Protein AF-A0A6P5AIV0-F1 (afdb_monomer_lite)

Radius of gyration: 17.36 Å; chains: 1; bounding box: 39×45×48 Å

Structure (mmCIF, N/CA/C/O backbone):
data_AF-A0A6P5AIV0-F1
#
_entry.id   AF-A0A6P5AIV0-F1
#
loop_
_atom_site.group_PDB
_atom_site.id
_atom_site.type_symbol
_atom_site.label_atom_id
_atom_site.label_alt_id
_atom_site.label_comp_id
_atom_site.label_asym_id
_atom_site.label_entity_id
_atom_site.label_seq_id
_atom_site.pdbx_PDB_ins_code
_atom_site.Cartn_x
_atom_site.Cartn_y
_atom_site.Cartn_z
_atom_site.occupancy
_atom_site.B_iso_or_equiv
_atom_site.auth_seq_id
_atom_site.auth_comp_id
_atom_site.auth_asym_id
_atom_site.auth_atom_id
_atom_site.pdbx_PDB_model_num
ATOM 1 N N . MET A 1 1 ? 1.378 -27.925 -26.019 1.00 43.44 1 MET A N 1
ATOM 2 C CA . MET A 1 1 ? 1.766 -27.220 -24.780 1.00 43.44 1 MET A CA 1
ATOM 3 C C . MET A 1 1 ? 1.017 -27.887 -23.647 1.00 43.44 1 MET A C 1
ATOM 5 O O . MET A 1 1 ? -0.196 -28.001 -23.762 1.00 43.44 1 MET A O 1
ATOM 9 N N . GLY A 1 2 ? 1.718 -28.429 -22.649 1.00 57.16 2 GLY A N 1
ATOM 10 C CA . GLY A 1 2 ? 1.055 -28.944 -21.448 1.00 57.16 2 GLY A CA 1
ATOM 11 C C . GLY A 1 2 ? 0.428 -27.782 -20.681 1.00 57.16 2 GLY A C 1
ATOM 12 O O . GLY A 1 2 ? 1.007 -26.696 -20.661 1.00 57.16 2 GLY A O 1
ATOM 13 N N . ALA A 1 3 ? -0.762 -27.982 -20.117 1.00 66.44 3 ALA A N 1
ATOM 14 C CA . ALA A 1 3 ? -1.346 -27.005 -19.209 1.00 66.44 3 ALA A CA 1
ATOM 15 C C . ALA A 1 3 ? -0.439 -26.890 -17.977 1.00 66.44 3 ALA A C 1
ATOM 17 O O . ALA A 1 3 ? -0.094 -27.905 -17.373 1.00 66.44 3 ALA A O 1
ATOM 18 N N . VAL A 1 4 ? -0.023 -25.671 -17.637 1.00 71.50 4 VAL A N 1
ATOM 19 C CA . VAL A 1 4 ? 0.629 -25.402 -16.353 1.00 71.50 4 VAL A CA 1
ATOM 20 C C . VAL A 1 4 ? -0.478 -25.370 -15.309 1.00 71.50 4 VAL A C 1
ATOM 22 O O . VAL A 1 4 ? -1.390 -24.551 -15.406 1.00 71.50 4 VAL A O 1
ATOM 25 N N . THR A 1 5 ? -0.428 -26.291 -14.355 1.00 78.38 5 THR A N 1
ATOM 26 C CA . THR A 1 5 ? -1.364 -26.369 -13.231 1.00 78.38 5 THR A CA 1
ATOM 27 C C . THR A 1 5 ? -0.635 -25.967 -11.959 1.00 78.38 5 THR A C 1
ATOM 29 O O . THR A 1 5 ? 0.489 -26.415 -11.744 1.00 78.38 5 THR A O 1
ATOM 32 N N . VAL A 1 6 ? -1.270 -25.139 -11.133 1.00 75.69 6 VAL A N 1
ATOM 33 C CA . VAL A 1 6 ? -0.792 -24.811 -9.786 1.00 75.69 6 VAL A CA 1
ATOM 34 C C . VAL A 1 6 ? -1.558 -25.692 -8.812 1.00 75.69 6 VAL A C 1
ATOM 36 O O . VAL A 1 6 ? -2.790 -25.663 -8.811 1.00 75.69 6 VAL A O 1
ATOM 39 N N . ASP A 1 7 ? -0.845 -26.492 -8.025 1.00 79.94 7 ASP A N 1
ATOM 40 C CA . ASP A 1 7 ? -1.446 -27.182 -6.889 1.00 79.94 7 ASP A CA 1
ATOM 41 C C . ASP A 1 7 ? -1.612 -26.187 -5.733 1.00 79.94 7 ASP A C 1
ATOM 43 O O . ASP A 1 7 ? -0.631 -25.706 -5.169 1.00 79.94 7 ASP A O 1
ATOM 47 N N . VAL A 1 8 ? -2.862 -25.837 -5.422 1.00 76.94 8 VAL A N 1
ATOM 48 C CA . VAL A 1 8 ? -3.207 -24.842 -4.392 1.00 76.94 8 VAL A CA 1
ATOM 49 C C . VAL A 1 8 ? -3.051 -25.424 -2.980 1.00 76.94 8 VAL A C 1
ATOM 51 O O . VAL A 1 8 ? -2.928 -24.670 -2.018 1.00 76.94 8 VAL A O 1
ATOM 54 N N . GLU A 1 9 ? -3.014 -26.754 -2.837 1.00 80.62 9 GLU A N 1
ATOM 55 C CA . GLU A 1 9 ? -2.766 -27.415 -1.548 1.00 80.62 9 GLU A CA 1
ATOM 56 C C . GLU A 1 9 ? -1.267 -27.457 -1.205 1.00 80.62 9 GLU A C 1
ATOM 58 O O . GLU A 1 9 ? -0.889 -27.561 -0.033 1.00 80.62 9 GLU A O 1
ATOM 63 N N . ASP A 1 10 ? -0.397 -27.323 -2.210 1.00 83.94 10 ASP A N 1
ATOM 64 C CA . ASP A 1 10 ? 1.047 -27.227 -2.030 1.00 83.94 10 ASP A CA 1
ATOM 65 C C . ASP A 1 10 ? 1.472 -25.773 -1.772 1.00 83.94 10 ASP A C 1
ATOM 67 O O . ASP A 1 10 ? 1.629 -24.955 -2.683 1.00 83.94 10 ASP A O 1
ATOM 71 N N . VAL A 1 11 ? 1.742 -25.472 -0.499 1.00 84.19 11 VAL A N 1
ATOM 72 C CA . VAL A 1 11 ? 2.219 -24.161 -0.024 1.00 84.19 11 VAL A CA 1
ATOM 73 C C . VAL A 1 11 ? 3.441 -23.661 -0.806 1.00 84.19 11 VAL A C 1
ATOM 75 O O . VAL A 1 11 ? 3.575 -22.461 -1.040 1.00 84.19 11 VAL A O 1
ATOM 78 N N . SER A 1 12 ? 4.331 -24.559 -1.240 1.00 85.75 12 SER A N 1
ATOM 79 C CA . SER A 1 12 ? 5.536 -24.171 -1.982 1.00 85.75 12 SER A CA 1
ATOM 80 C C . SER A 1 12 ? 5.194 -23.722 -3.401 1.00 85.75 12 SER A C 1
ATOM 82 O O . SER A 1 12 ? 5.755 -22.741 -3.892 1.00 85.75 12 SER A O 1
ATOM 84 N N . GLN A 1 13 ? 4.264 -24.416 -4.064 1.00 85.69 13 GLN A N 1
ATOM 85 C CA . GLN A 1 13 ? 3.796 -24.033 -5.397 1.00 85.69 13 GLN A CA 1
ATOM 86 C C . GLN A 1 13 ? 2.993 -22.739 -5.360 1.00 85.69 13 GLN A C 1
ATOM 88 O O . GLN A 1 13 ? 3.184 -21.890 -6.232 1.00 85.69 13 GLN A O 1
ATOM 93 N N . LEU A 1 14 ? 2.160 -22.555 -4.336 1.00 85.44 14 LEU A N 1
ATOM 94 C CA . LEU A 1 14 ? 1.418 -21.317 -4.144 1.00 85.44 14 LEU A CA 1
ATOM 95 C C . LEU A 1 14 ? 2.366 -20.127 -3.929 1.00 85.44 14 LEU A C 1
ATOM 97 O O . LEU A 1 14 ? 2.260 -19.127 -4.635 1.00 85.44 14 LEU A O 1
ATOM 101 N N . ALA A 1 15 ? 3.368 -20.260 -3.054 1.00 86.75 15 ALA A N 1
ATOM 102 C CA . ALA A 1 15 ? 4.364 -19.209 -2.825 1.00 86.75 15 ALA A CA 1
ATOM 103 C C . ALA A 1 15 ? 5.167 -18.860 -4.095 1.00 86.75 15 ALA A C 1
ATOM 105 O O . ALA A 1 15 ? 5.434 -17.686 -4.380 1.00 86.75 15 ALA A O 1
ATOM 106 N N . LEU A 1 16 ? 5.529 -19.869 -4.897 1.00 89.19 16 LEU A N 1
ATOM 107 C CA . LEU A 1 16 ? 6.174 -19.658 -6.196 1.00 89.19 16 LEU A CA 1
ATOM 108 C C . LEU A 1 16 ? 5.249 -18.945 -7.186 1.00 89.19 16 LEU A C 1
ATOM 110 O O . LEU A 1 16 ? 5.700 -18.040 -7.890 1.00 89.19 16 LEU A O 1
ATOM 114 N N . PHE A 1 17 ? 3.967 -19.315 -7.229 1.00 90.56 17 PHE A N 1
ATOM 115 C CA . PHE A 1 17 ? 2.969 -18.652 -8.063 1.00 90.56 17 PHE A CA 1
ATOM 116 C C . PHE A 1 17 ? 2.823 -17.176 -7.683 1.00 90.56 17 PHE A C 1
ATOM 118 O O . PHE A 1 17 ? 2.936 -16.316 -8.555 1.00 90.56 17 PHE A O 1
ATOM 125 N N . GLN A 1 18 ? 2.678 -16.867 -6.392 1.00 90.81 18 GLN A N 1
ATOM 126 C CA . GLN A 1 18 ? 2.597 -15.491 -5.893 1.00 90.81 18 GLN A CA 1
ATOM 127 C C . GLN A 1 18 ? 3.838 -14.675 -6.260 1.00 90.81 18 GLN A C 1
ATOM 129 O O . GLN A 1 18 ? 3.721 -13.574 -6.792 1.00 90.81 18 GLN A O 1
ATOM 134 N N . THR A 1 19 ? 5.031 -15.244 -6.064 1.00 91.88 19 THR A N 1
ATOM 135 C CA . THR A 1 19 ? 6.295 -14.601 -6.456 1.00 91.88 19 THR A CA 1
ATOM 136 C C . THR A 1 19 ? 6.323 -14.319 -7.960 1.00 91.88 19 THR A C 1
ATOM 138 O O . THR A 1 19 ? 6.689 -13.224 -8.388 1.00 91.88 19 THR A O 1
ATOM 141 N N . GLY A 1 20 ? 5.896 -15.288 -8.773 1.00 94.12 20 GLY A N 1
ATOM 142 C CA . GLY A 1 20 ? 5.790 -15.140 -10.222 1.00 94.12 20 GLY A CA 1
ATOM 143 C C . GLY A 1 20 ? 4.819 -14.032 -10.633 1.00 94.12 20 GLY A C 1
ATOM 144 O O . GLY A 1 20 ? 5.143 -13.235 -11.514 1.00 94.12 20 GLY A O 1
ATOM 145 N N . ILE A 1 21 ? 3.665 -13.935 -9.965 1.00 94.88 21 ILE A N 1
ATOM 146 C CA . ILE A 1 21 ? 2.692 -12.859 -10.180 1.00 94.88 21 ILE A CA 1
ATOM 147 C C . ILE A 1 21 ? 3.292 -11.502 -9.803 1.00 94.88 21 ILE A C 1
ATOM 149 O O . ILE A 1 21 ? 3.212 -10.586 -10.617 1.00 94.88 21 ILE A O 1
ATOM 153 N N . THR A 1 22 ? 3.958 -11.368 -8.651 1.00 95.44 22 THR A N 1
ATOM 154 C CA . THR A 1 22 ? 4.637 -10.119 -8.258 1.00 95.44 22 THR A CA 1
ATOM 155 C C . THR A 1 22 ? 5.634 -9.674 -9.329 1.00 95.44 22 THR A C 1
ATOM 157 O O . THR A 1 22 ? 5.570 -8.540 -9.801 1.00 95.44 22 THR A O 1
ATOM 160 N N . VAL A 1 23 ? 6.503 -10.580 -9.791 1.00 96.06 23 VAL A N 1
ATOM 161 C CA . VAL A 1 23 ? 7.497 -10.286 -10.838 1.00 96.06 23 VAL A CA 1
ATOM 162 C C . VAL A 1 23 ? 6.831 -9.878 -12.156 1.00 96.06 23 VAL A C 1
ATOM 164 O O . VAL A 1 23 ? 7.297 -8.948 -12.819 1.00 96.06 23 VAL A O 1
ATOM 167 N N . ALA A 1 24 ? 5.744 -10.550 -12.546 1.00 97.19 24 ALA A N 1
ATOM 168 C CA . ALA A 1 24 ? 4.999 -10.219 -13.756 1.00 97.19 24 ALA A CA 1
ATOM 169 C C . ALA A 1 24 ? 4.339 -8.835 -13.651 1.00 97.19 24 ALA A C 1
ATOM 171 O O . ALA A 1 24 ? 4.471 -8.015 -14.561 1.00 97.19 24 ALA A O 1
ATOM 172 N N . LEU A 1 25 ? 3.683 -8.540 -12.527 1.00 97.81 25 LEU A N 1
ATOM 173 C CA . LEU A 1 25 ? 3.049 -7.248 -12.271 1.00 97.81 25 LEU A CA 1
ATOM 174 C C . LEU A 1 25 ? 4.069 -6.107 -12.270 1.00 97.81 25 LEU A C 1
ATOM 176 O O . LEU A 1 25 ? 3.795 -5.066 -12.865 1.00 97.81 25 LEU A O 1
ATOM 180 N N . THR A 1 26 ? 5.261 -6.313 -11.702 1.00 97.19 26 THR A N 1
ATOM 181 C CA . THR A 1 26 ? 6.354 -5.332 -11.753 1.00 97.19 26 THR A CA 1
ATOM 182 C C . THR A 1 26 ? 6.743 -4.958 -13.182 1.00 97.19 26 THR A C 1
ATOM 184 O O . THR A 1 26 ? 7.098 -3.811 -13.422 1.00 97.19 26 THR A O 1
ATOM 187 N N . GLN A 1 27 ? 6.632 -5.868 -14.152 1.00 95.56 27 GLN A N 1
ATOM 188 C CA . GLN A 1 27 ? 6.937 -5.572 -15.559 1.00 95.56 27 GLN A CA 1
ATOM 189 C C . GLN A 1 27 ? 5.743 -4.968 -16.315 1.00 95.56 27 GLN A C 1
ATOM 191 O O . GLN A 1 27 ? 5.934 -4.145 -17.210 1.00 95.56 27 GLN A O 1
ATOM 196 N N . VAL A 1 28 ? 4.517 -5.370 -15.966 1.00 97.50 28 VAL A N 1
ATOM 197 C CA . VAL A 1 28 ? 3.287 -4.993 -16.683 1.00 97.50 28 VAL A CA 1
ATOM 198 C C . VAL A 1 28 ? 2.748 -3.637 -16.228 1.00 97.50 28 VAL A C 1
ATOM 200 O O . VAL A 1 28 ? 2.507 -2.761 -17.059 1.00 97.50 28 VAL A O 1
ATOM 203 N N . LEU A 1 29 ? 2.589 -3.433 -14.918 1.00 98.06 29 LEU A N 1
ATOM 204 C CA . LEU A 1 29 ? 1.942 -2.245 -14.352 1.00 98.06 29 LEU A CA 1
ATOM 205 C C . LEU A 1 29 ? 2.589 -0.908 -14.770 1.00 98.06 29 LEU A C 1
ATOM 207 O O . LEU A 1 29 ? 1.844 0.029 -15.072 1.00 98.06 29 LEU A O 1
ATOM 211 N N . PRO A 1 30 ? 3.928 -0.784 -14.874 1.00 97.19 30 PRO A N 1
ATOM 212 C CA . PRO A 1 30 ? 4.570 0.435 -15.368 1.00 97.19 30 PRO A CA 1
ATOM 213 C C . PRO A 1 30 ? 4.173 0.852 -16.786 1.00 97.19 30 PRO A C 1
ATOM 215 O O . PRO A 1 30 ? 4.305 2.025 -17.127 1.00 97.19 30 PRO A O 1
ATOM 218 N N . GLN A 1 31 ? 3.711 -0.095 -17.606 1.00 96.00 31 GLN A N 1
ATOM 219 C CA . GLN A 1 31 ? 3.341 0.132 -19.005 1.00 96.00 31 GLN A CA 1
ATOM 220 C C . GLN A 1 31 ? 1.841 0.383 -19.187 1.00 96.00 31 GLN A C 1
ATOM 222 O O . GLN A 1 31 ? 1.419 0.862 -20.237 1.00 96.00 31 GLN A O 1
ATOM 227 N N . CYS A 1 32 ? 1.032 0.068 -18.177 1.00 97.69 32 CYS A N 1
ATOM 228 C CA . CYS A 1 32 ? -0.414 0.183 -18.262 1.00 97.69 32 CYS A CA 1
ATOM 229 C C . CYS A 1 32 ? -0.869 1.643 -18.232 1.00 97.69 32 CYS A C 1
ATOM 231 O O . CYS A 1 32 ? -0.504 2.401 -17.330 1.00 97.69 32 CYS A O 1
ATOM 233 N N . VAL A 1 33 ? -1.774 2.025 -19.135 1.00 96.88 33 VAL A N 1
ATOM 234 C CA . VAL A 1 33 ? -2.627 3.199 -18.886 1.00 96.88 33 VAL A CA 1
ATOM 235 C C . VAL A 1 33 ? -3.657 2.874 -17.800 1.00 96.88 33 VAL A C 1
ATOM 237 O O . VAL A 1 33 ? -3.926 1.708 -17.530 1.00 96.88 33 VAL A O 1
ATOM 240 N N . TRP A 1 34 ? -4.295 3.889 -17.206 1.00 97.44 34 TRP A N 1
ATOM 241 C CA . TRP A 1 34 ? -5.238 3.696 -16.090 1.00 97.44 34 TRP A CA 1
ATOM 242 C C . TRP A 1 34 ? -6.283 2.595 -16.336 1.00 97.44 34 TRP A C 1
ATOM 244 O O . TRP A 1 34 ? -6.479 1.734 -15.492 1.00 97.44 34 TRP A O 1
ATOM 254 N N . LYS A 1 35 ? -6.907 2.556 -17.521 1.00 97.56 35 LYS A N 1
ATOM 255 C CA . LYS A 1 35 ? -7.910 1.528 -17.848 1.00 97.56 35 LYS A CA 1
ATOM 256 C C . LYS A 1 35 ? -7.340 0.102 -17.812 1.00 97.56 35 LYS A C 1
ATOM 258 O O . LYS A 1 35 ? -8.026 -0.821 -17.383 1.00 97.56 35 LYS A O 1
ATOM 263 N N . GLU A 1 36 ? -6.113 -0.078 -18.292 1.00 98.38 36 GLU A N 1
ATOM 264 C CA . GLU A 1 36 ? -5.421 -1.370 -18.276 1.00 98.38 36 GLU A CA 1
ATOM 265 C C . GLU A 1 36 ? -4.986 -1.717 -16.856 1.00 98.38 36 GLU A C 1
ATOM 267 O O . GLU A 1 36 ? -5.207 -2.841 -16.418 1.00 98.38 36 GLU A O 1
ATOM 272 N N . TRP A 1 37 ? -4.467 -0.732 -16.118 1.00 98.50 37 TRP A N 1
ATOM 273 C CA . TRP A 1 37 ? -4.113 -0.862 -14.710 1.00 98.50 37 TRP A CA 1
ATOM 274 C C . TRP A 1 37 ? -5.314 -1.363 -13.908 1.00 98.50 37 TRP A C 1
ATOM 276 O O . TRP A 1 37 ? -5.230 -2.424 -13.305 1.00 98.50 37 TRP A O 1
ATOM 286 N N . SER A 1 38 ? -6.464 -0.683 -13.977 1.00 97.88 38 SER A N 1
ATOM 287 C CA . SER A 1 38 ? -7.683 -1.092 -13.270 1.00 97.88 38 SER A CA 1
ATOM 288 C C . SER A 1 38 ? -8.137 -2.505 -13.647 1.00 97.88 38 SER A C 1
ATOM 290 O O . SER A 1 38 ? -8.565 -3.256 -12.777 1.00 97.88 38 SER A O 1
ATOM 292 N N . CYS A 1 39 ? -8.015 -2.898 -14.920 1.00 98.19 39 CYS A N 1
ATOM 293 C CA . CYS A 1 39 ? -8.329 -4.261 -15.363 1.00 98.19 39 CYS A CA 1
ATOM 294 C C . CYS A 1 39 ? -7.392 -5.297 -14.718 1.00 98.19 39 CYS A C 1
ATOM 296 O O . CYS A 1 39 ? -7.842 -6.332 -14.229 1.00 98.19 39 CYS A O 1
ATOM 298 N N . VAL A 1 40 ? -6.090 -4.999 -14.660 1.00 98.19 40 VAL A N 1
ATOM 299 C CA . VAL A 1 40 ? -5.103 -5.852 -13.987 1.00 98.19 40 VAL A CA 1
ATOM 300 C C . VAL A 1 40 ? -5.382 -5.926 -12.485 1.00 98.19 40 VAL A C 1
ATOM 302 O O . VAL A 1 40 ? -5.372 -7.022 -11.933 1.00 98.19 40 VAL A O 1
ATOM 305 N N . ILE A 1 41 ? -5.705 -4.808 -11.825 1.00 98.00 41 ILE A N 1
ATOM 306 C CA . ILE A 1 41 ? -6.073 -4.803 -10.400 1.00 98.00 41 ILE A CA 1
ATOM 307 C C . ILE A 1 41 ? -7.318 -5.658 -10.146 1.00 98.00 41 ILE A C 1
ATOM 309 O O . ILE A 1 41 ? -7.328 -6.439 -9.200 1.00 98.00 41 ILE A O 1
ATOM 313 N N . GLN A 1 42 ? -8.336 -5.585 -11.005 1.00 97.75 42 GLN A N 1
ATOM 314 C CA . GLN A 1 42 ? -9.523 -6.442 -10.899 1.00 97.75 42 GLN A CA 1
ATOM 315 C C . GLN A 1 42 ? -9.175 -7.929 -11.043 1.00 97.75 42 GLN A C 1
ATOM 317 O O . GLN A 1 42 ? -9.712 -8.761 -10.313 1.00 97.75 42 GLN A O 1
ATOM 322 N N . ALA A 1 43 ? -8.249 -8.277 -11.942 1.00 97.25 43 ALA A N 1
ATOM 323 C CA . ALA A 1 43 ? -7.763 -9.648 -12.068 1.00 97.25 43 ALA A CA 1
ATOM 324 C C . ALA A 1 43 ? -6.994 -10.102 -10.814 1.00 97.25 43 ALA A C 1
ATOM 326 O O . ALA A 1 43 ? -7.216 -11.209 -10.334 1.00 97.25 43 ALA A O 1
ATOM 327 N N . VAL A 1 44 ? -6.148 -9.240 -10.237 1.00 96.06 44 VAL A N 1
ATOM 328 C CA . VAL A 1 44 ? -5.453 -9.505 -8.962 1.00 96.06 44 VAL A CA 1
ATOM 329 C C . VAL A 1 44 ? -6.458 -9.721 -7.830 1.00 96.06 44 VAL A C 1
ATOM 331 O O . VAL A 1 44 ? -6.354 -10.703 -7.101 1.00 96.06 44 VAL A O 1
ATOM 334 N N . GLN A 1 45 ? -7.477 -8.868 -7.721 1.00 95.50 45 GLN A N 1
ATOM 335 C CA . GLN A 1 45 ? -8.556 -9.021 -6.744 1.00 95.50 45 GLN A CA 1
ATOM 336 C C . GLN A 1 45 ? -9.308 -10.343 -6.917 1.00 95.50 45 GLN A C 1
ATOM 338 O O . GLN A 1 45 ? -9.669 -10.972 -5.924 1.00 95.50 45 GLN A O 1
ATOM 343 N N . GLN A 1 46 ? -9.530 -10.787 -8.157 1.00 95.44 46 GLN A N 1
ATOM 344 C CA . GLN A 1 46 ? -10.142 -12.086 -8.420 1.00 95.44 46 GLN A CA 1
ATOM 345 C C . GLN A 1 46 ? -9.238 -13.238 -7.963 1.00 95.44 46 GLN A C 1
ATOM 347 O O . GLN A 1 46 ? -9.720 -14.142 -7.291 1.00 95.44 46 GLN A O 1
ATOM 352 N N . LEU A 1 47 ? -7.929 -13.172 -8.228 1.00 93.19 47 LEU A N 1
ATOM 353 C CA . LEU A 1 47 ? -6.977 -14.178 -7.743 1.00 93.19 47 LEU A CA 1
ATOM 354 C C . LEU A 1 47 ? -6.937 -14.255 -6.208 1.00 93.19 47 LEU A C 1
ATOM 356 O O . LEU A 1 47 ? -6.815 -15.349 -5.663 1.00 93.19 47 LEU A O 1
ATOM 360 N N . VAL A 1 48 ? -7.074 -13.123 -5.507 1.00 91.25 48 VAL A N 1
ATOM 361 C CA . VAL A 1 48 ? -7.212 -13.114 -4.039 1.00 91.25 48 VAL A CA 1
ATOM 362 C C . VAL A 1 48 ? -8.496 -13.830 -3.612 1.00 91.25 48 VAL A C 1
ATOM 364 O O . VAL A 1 48 ? -8.451 -14.687 -2.735 1.00 91.25 48 VAL A O 1
ATOM 367 N N . ARG A 1 49 ? -9.639 -13.528 -4.249 1.00 90.56 49 ARG A N 1
ATOM 368 C CA . ARG A 1 49 ? -10.930 -14.185 -3.948 1.00 90.56 49 ARG A CA 1
ATOM 369 C C . ARG A 1 49 ? -10.892 -15.692 -4.181 1.00 90.56 49 ARG A C 1
ATOM 371 O O . ARG A 1 49 ? -11.541 -16.433 -3.450 1.00 90.56 49 ARG A O 1
ATOM 378 N N . ASP A 1 50 ? -10.130 -16.123 -5.178 1.00 89.38 50 ASP A N 1
ATOM 379 C CA . ASP A 1 50 ? -9.950 -17.533 -5.516 1.00 89.38 50 ASP A CA 1
ATOM 380 C C . ASP A 1 50 ? -8.930 -18.236 -4.593 1.00 89.38 50 ASP A C 1
ATOM 382 O O . ASP A 1 50 ? -8.688 -19.431 -4.747 1.00 89.38 50 ASP A O 1
ATOM 386 N N . GLY A 1 51 ? -8.329 -17.520 -3.631 1.00 86.19 51 GLY A N 1
ATOM 387 C CA . GLY A 1 51 ? -7.336 -18.059 -2.695 1.00 86.19 51 GLY A CA 1
ATOM 388 C C . GLY A 1 51 ? -5.957 -18.299 -3.316 1.00 86.19 51 GLY A C 1
ATOM 389 O O . GLY A 1 51 ? -5.131 -18.996 -2.736 1.00 86.19 51 GLY A O 1
ATOM 390 N N . LEU A 1 52 ? -5.696 -17.738 -4.501 1.00 86.94 52 LEU A N 1
ATOM 391 C CA . LEU A 1 52 ? -4.439 -17.911 -5.237 1.00 86.94 52 LEU A CA 1
ATOM 392 C C . LEU A 1 52 ? -3.388 -16.854 -4.880 1.00 86.94 52 LEU A C 1
ATOM 394 O O . LEU A 1 52 ? -2.200 -17.047 -5.139 1.00 86.94 52 LEU A O 1
ATOM 398 N N . LEU A 1 53 ? -3.818 -15.735 -4.298 1.00 86.94 53 LEU A N 1
ATOM 399 C CA . LEU A 1 53 ? -2.948 -14.713 -3.727 1.00 86.94 53 LEU A CA 1
ATOM 400 C C . LEU A 1 53 ? -3.323 -14.505 -2.259 1.00 86.94 53 LEU A C 1
ATOM 402 O O . LEU A 1 53 ? -4.365 -13.938 -1.944 1.00 86.94 53 LEU A O 1
ATOM 406 N N . VAL A 1 54 ? -2.441 -14.953 -1.375 1.00 76.06 54 VAL A N 1
ATOM 407 C CA . VAL A 1 54 ? -2.542 -14.826 0.077 1.00 76.06 54 VAL A CA 1
ATOM 408 C C . VAL A 1 54 ? -1.628 -13.698 0.557 1.00 76.06 54 VAL A C 1
ATOM 410 O O . VAL A 1 54 ? -0.405 -13.798 0.448 1.00 76.06 54 VAL A O 1
ATOM 413 N N . GLY A 1 55 ? -2.205 -12.615 1.078 1.00 70.00 55 GLY A N 1
ATOM 414 C CA . GLY A 1 55 ? -1.430 -11.588 1.776 1.00 70.00 55 GLY A CA 1
ATOM 415 C C . GLY A 1 55 ? -0.855 -12.107 3.108 1.00 70.00 55 GLY A C 1
ATOM 416 O O . GLY A 1 55 ? -1.386 -13.066 3.675 1.00 70.00 55 GLY A O 1
ATOM 417 N N . PRO A 1 56 ? 0.189 -11.467 3.663 1.00 63.34 56 PRO A N 1
ATOM 418 C CA . PRO A 1 56 ? 0.807 -11.851 4.936 1.00 63.34 56 PRO A CA 1
ATOM 419 C C . PRO A 1 56 ? -0.194 -11.808 6.100 1.00 63.34 56 PRO A C 1
ATOM 421 O O . PRO A 1 56 ? -0.052 -12.542 7.075 1.00 63.34 56 PRO A O 1
ATOM 424 N N . ASP A 1 57 ? -1.260 -11.018 5.975 1.00 59.66 57 ASP A N 1
ATOM 425 C CA . ASP A 1 57 ? -2.272 -10.834 7.014 1.00 59.66 57 ASP A CA 1
ATOM 426 C C . ASP A 1 57 ? -3.189 -12.044 7.244 1.00 59.66 57 ASP A C 1
ATOM 428 O O . ASP A 1 57 ? -3.803 -12.149 8.311 1.00 59.66 57 ASP A O 1
ATOM 432 N N . GLU A 1 58 ? -3.232 -13.021 6.328 1.00 52.03 58 GLU A N 1
ATOM 433 C CA . GLU A 1 58 ? -3.909 -14.296 6.610 1.00 52.03 58 GLU A CA 1
ATOM 434 C C . GLU A 1 58 ? -3.182 -15.072 7.733 1.00 52.03 58 GLU A C 1
ATOM 436 O O . GLU A 1 58 ? -3.811 -15.822 8.485 1.00 52.03 58 GLU A O 1
ATOM 441 N N . GLN A 1 59 ? -1.882 -14.805 7.937 1.00 38.81 59 GLN A N 1
ATOM 442 C CA . GLN A 1 59 ? -1.093 -15.299 9.075 1.00 38.81 59 GLN A CA 1
ATOM 443 C C . GLN A 1 59 ? -1.326 -14.484 10.361 1.00 38.81 59 GLN A C 1
ATOM 445 O O . GLN A 1 59 ? -1.132 -15.011 11.457 1.00 38.81 59 GLN A O 1
ATOM 450 N N . LEU A 1 60 ? -1.772 -13.226 10.248 1.00 44.22 60 LEU A N 1
ATOM 451 C CA . LEU A 1 60 ? -2.092 -12.333 11.375 1.00 44.22 60 LEU A CA 1
ATOM 452 C C . LEU A 1 60 ? -3.543 -12.469 11.870 1.00 44.22 60 LEU A C 1
ATOM 454 O O . LEU A 1 60 ? -3.923 -11.842 12.858 1.00 44.22 60 LEU A O 1
ATOM 458 N N . GLY A 1 61 ? -4.348 -13.328 11.236 1.00 49.66 61 GLY A N 1
ATOM 459 C CA . GLY A 1 61 ? -5.687 -13.685 11.708 1.00 49.66 61 GLY A CA 1
ATOM 460 C C . GLY A 1 61 ? -6.797 -12.712 11.305 1.00 49.66 61 GLY A C 1
ATOM 461 O O . GLY A 1 61 ? -7.917 -12.848 11.802 1.00 49.66 61 GLY A O 1
ATOM 462 N N . LEU A 1 62 ? -6.535 -11.782 10.379 1.00 53.41 62 LEU A N 1
ATOM 463 C CA . LEU A 1 62 ? -7.559 -10.944 9.747 1.00 53.41 62 LEU A CA 1
ATOM 464 C C . LEU A 1 62 ? -8.341 -11.770 8.709 1.00 53.41 62 LEU A C 1
ATOM 466 O O . LEU A 1 62 ? -8.237 -11.573 7.502 1.00 53.41 62 LEU A O 1
ATOM 470 N N . LYS A 1 63 ? -9.133 -12.741 9.177 1.00 55.50 63 LYS A N 1
ATOM 471 C CA . LYS A 1 63 ? -10.159 -13.395 8.353 1.00 55.50 63 LYS A CA 1
ATOM 472 C C . LYS A 1 63 ? -11.370 -12.478 8.314 1.00 55.50 63 LYS A C 1
ATOM 474 O O . LYS A 1 63 ? -12.177 -12.488 9.239 1.00 55.50 63 LYS A O 1
ATOM 479 N N . GLY A 1 64 ? -11.450 -11.654 7.279 1.00 66.00 64 GLY A N 1
ATOM 480 C CA . GLY A 1 64 ? -12.416 -10.566 7.224 1.00 66.00 64 GLY A CA 1
ATOM 481 C C . GLY A 1 64 ? -13.036 -10.381 5.853 1.00 66.00 64 GLY A C 1
ATOM 482 O O . GLY A 1 64 ? -12.531 -10.858 4.837 1.00 66.00 64 GLY A O 1
ATOM 483 N N . THR A 1 65 ? -14.130 -9.628 5.838 1.00 80.62 65 THR A N 1
ATOM 484 C CA . THR A 1 65 ? -14.847 -9.260 4.605 1.00 80.62 65 THR A CA 1
ATOM 485 C C . THR A 1 65 ? -13.976 -8.374 3.704 1.00 80.62 65 THR A C 1
ATOM 487 O O . THR A 1 65 ? -14.205 -8.310 2.502 1.00 80.62 65 THR A O 1
ATOM 490 N N . LEU A 1 66 ? -12.946 -7.743 4.284 1.00 89.50 66 LEU A N 1
ATOM 491 C CA . LEU A 1 66 ? -12.013 -6.822 3.632 1.00 89.50 66 LEU A CA 1
ATOM 492 C C . LEU A 1 66 ? -10.668 -7.462 3.220 1.00 89.50 66 LEU A C 1
ATOM 494 O O . LEU A 1 66 ? -9.679 -6.763 2.980 1.00 89.50 66 LEU A O 1
ATOM 498 N N . GLN A 1 67 ? -10.600 -8.800 3.159 1.00 88.88 67 GLN A N 1
ATOM 499 C CA . GLN A 1 67 ? -9.382 -9.528 2.769 1.00 88.88 67 GLN A CA 1
ATOM 500 C C . GLN A 1 67 ? -8.898 -9.133 1.364 1.00 88.88 67 GLN A C 1
ATOM 502 O O . GLN A 1 67 ? -7.693 -9.043 1.108 1.00 88.88 67 GLN A O 1
ATOM 507 N N . VAL A 1 68 ? -9.834 -8.904 0.441 1.00 92.44 68 VAL A N 1
ATOM 508 C CA . VAL A 1 68 ? -9.517 -8.552 -0.946 1.00 92.44 68 VAL A CA 1
ATOM 509 C C . VAL A 1 68 ? -8.794 -7.214 -0.989 1.00 92.44 68 VAL A C 1
ATOM 511 O O . VAL A 1 68 ? -7.765 -7.081 -1.649 1.00 92.44 68 VAL A O 1
ATOM 514 N N . GLU A 1 69 ? -9.298 -6.237 -0.247 1.00 94.19 69 GLU A N 1
ATOM 515 C CA . GLU A 1 69 ? -8.770 -4.888 -0.169 1.00 94.19 69 GLU A CA 1
ATOM 516 C C . GLU A 1 69 ? -7.363 -4.880 0.442 1.00 94.19 69 GLU A C 1
ATOM 518 O O . GLU A 1 69 ? -6.435 -4.338 -0.168 1.00 94.19 69 GLU A O 1
ATOM 523 N N . VAL A 1 70 ? -7.175 -5.541 1.592 1.00 92.50 70 VAL A N 1
ATOM 524 C CA . VAL A 1 70 ? -5.864 -5.616 2.263 1.00 92.50 70 VAL A CA 1
ATOM 525 C C . VAL A 1 70 ? -4.823 -6.353 1.425 1.00 92.50 70 VAL A C 1
ATOM 527 O O . VAL A 1 70 ? -3.725 -5.833 1.220 1.00 92.50 70 VAL A O 1
ATOM 530 N N . SER A 1 71 ? -5.188 -7.490 0.825 1.00 92.75 71 SER A N 1
ATOM 531 C CA . SER A 1 71 ? -4.265 -8.274 -0.004 1.00 92.75 71 SER A CA 1
ATOM 532 C C 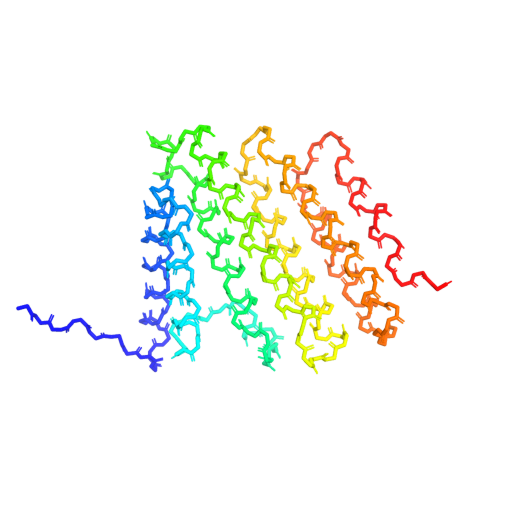. SER A 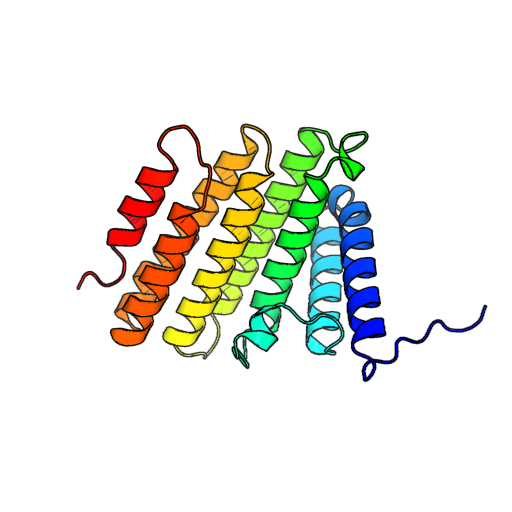1 71 ? -3.908 -7.548 -1.299 1.00 92.75 71 SER A C 1
ATOM 534 O O . SER A 1 71 ? -2.770 -7.626 -1.752 1.00 92.75 71 SER A O 1
ATOM 536 N N . THR A 1 72 ? -4.846 -6.793 -1.881 1.00 95.44 72 THR A N 1
ATOM 537 C CA . THR A 1 72 ? -4.572 -5.968 -3.069 1.00 95.44 72 THR A CA 1
ATOM 538 C C . THR A 1 72 ? -3.593 -4.845 -2.741 1.00 95.44 72 THR A C 1
ATOM 540 O O . THR A 1 72 ? -2.641 -4.623 -3.488 1.00 95.44 72 THR A O 1
ATOM 543 N N . SER A 1 73 ? -3.799 -4.146 -1.618 1.00 96.50 73 SER A N 1
ATOM 544 C CA . SER A 1 73 ? -2.877 -3.102 -1.160 1.00 96.50 73 SER A CA 1
ATOM 545 C C . SER A 1 73 ? -1.480 -3.664 -0.894 1.00 96.50 73 SER A C 1
ATOM 547 O O . SER A 1 73 ? -0.501 -3.078 -1.359 1.00 96.50 73 SER A O 1
ATOM 549 N N . TRP A 1 74 ? -1.395 -4.812 -0.218 1.00 95.00 74 TRP A N 1
ATOM 550 C CA . TRP A 1 74 ? -0.130 -5.491 0.046 1.00 95.00 74 TRP A CA 1
ATOM 551 C C . TRP A 1 74 ? 0.586 -5.887 -1.249 1.00 95.00 74 TRP A C 1
ATOM 553 O O . TRP A 1 74 ? 1.740 -5.526 -1.463 1.00 95.00 74 TRP A O 1
ATOM 563 N N . GLN A 1 75 ? -0.121 -6.562 -2.160 1.00 95.62 75 GLN A N 1
ATOM 564 C CA . GLN A 1 75 ? 0.440 -7.030 -3.425 1.00 95.62 75 GLN A CA 1
ATOM 565 C C . GLN A 1 75 ? 0.997 -5.875 -4.267 1.00 95.62 75 GLN A C 1
ATOM 567 O O . GLN A 1 75 ? 2.016 -6.030 -4.942 1.00 95.62 75 GLN A O 1
ATOM 572 N N . LEU A 1 76 ? 0.346 -4.710 -4.230 1.00 97.25 76 LEU A N 1
ATOM 573 C CA . LEU A 1 76 ? 0.852 -3.514 -4.893 1.00 97.25 76 LEU A CA 1
ATOM 574 C C . LEU A 1 76 ? 2.083 -2.941 -4.201 1.00 97.25 76 LEU A C 1
ATOM 576 O O . LEU A 1 76 ? 3.021 -2.547 -4.892 1.00 97.25 76 LEU A O 1
ATOM 580 N N . ALA A 1 77 ? 2.109 -2.913 -2.870 1.00 96.50 77 ALA A N 1
ATOM 581 C CA . ALA A 1 77 ? 3.293 -2.487 -2.139 1.00 96.50 77 ALA A CA 1
ATOM 582 C C . ALA A 1 77 ? 4.504 -3.364 -2.479 1.00 96.50 77 ALA A C 1
ATOM 584 O O . ALA A 1 77 ? 5.547 -2.813 -2.815 1.00 96.50 77 ALA A O 1
ATOM 585 N N . GLU A 1 78 ? 4.344 -4.689 -2.535 1.00 95.81 78 GLU A N 1
ATOM 586 C CA . GLU A 1 78 ? 5.400 -5.623 -2.959 1.00 95.81 78 GLU A CA 1
ATOM 587 C C . GLU A 1 78 ? 5.897 -5.344 -4.382 1.00 95.81 78 GLU A C 1
ATOM 589 O O . GLU A 1 78 ? 7.100 -5.342 -4.649 1.00 95.81 78 GLU A O 1
ATOM 594 N N . VAL A 1 79 ? 4.984 -5.044 -5.311 1.00 97.19 79 VAL A N 1
ATOM 595 C CA . VAL A 1 79 ? 5.362 -4.668 -6.679 1.00 97.19 79 VAL A CA 1
ATOM 596 C C . VAL A 1 79 ? 6.204 -3.391 -6.688 1.00 97.19 79 VAL A C 1
ATOM 598 O O . VAL A 1 79 ? 7.200 -3.328 -7.412 1.00 97.19 79 VAL A O 1
ATOM 601 N N . LEU A 1 80 ? 5.834 -2.385 -5.890 1.00 97.19 80 LEU A N 1
ATOM 602 C CA . LEU A 1 80 ? 6.580 -1.130 -5.794 1.00 97.19 80 LEU A CA 1
ATOM 603 C C . LEU A 1 80 ? 7.909 -1.300 -5.037 1.00 97.19 80 LEU A C 1
ATOM 605 O O . LEU A 1 80 ? 8.897 -0.693 -5.446 1.00 97.19 80 LEU A O 1
ATOM 609 N N . GLN A 1 81 ? 7.978 -2.163 -4.017 1.00 95.50 81 GLN A N 1
ATOM 610 C CA . GLN A 1 81 ? 9.243 -2.571 -3.388 1.00 95.50 81 GLN A CA 1
ATOM 611 C C . GLN A 1 81 ? 10.189 -3.167 -4.429 1.00 95.50 81 GLN A C 1
ATOM 613 O O . GLN A 1 81 ? 11.342 -2.751 -4.549 1.00 95.50 81 GLN A O 1
ATOM 618 N N . LEU A 1 82 ? 9.684 -4.099 -5.242 1.00 96.06 82 LEU A N 1
ATOM 619 C CA . LEU A 1 82 ? 10.482 -4.752 -6.272 1.00 96.06 82 LEU A CA 1
ATOM 620 C C . LEU A 1 82 ? 10.914 -3.772 -7.377 1.00 96.06 82 LEU A C 1
ATOM 622 O O . LEU A 1 82 ? 12.039 -3.874 -7.870 1.00 96.06 82 LEU A O 1
ATOM 626 N N . LEU A 1 83 ? 10.076 -2.783 -7.716 1.00 95.69 83 LEU A N 1
ATOM 627 C CA . LEU A 1 83 ? 10.434 -1.676 -8.617 1.00 95.69 83 LEU A CA 1
ATOM 628 C C . LEU A 1 83 ? 11.566 -0.794 -8.083 1.00 95.69 83 LEU A C 1
ATOM 630 O O . LEU A 1 83 ? 12.259 -0.180 -8.890 1.00 95.69 83 LEU A O 1
ATOM 634 N N . GLY A 1 84 ? 11.752 -0.719 -6.764 1.00 93.50 84 GLY A N 1
ATOM 635 C CA . GLY A 1 84 ? 12.869 -0.024 -6.119 1.00 93.50 84 GLY A CA 1
ATOM 636 C C . GLY A 1 84 ? 14.156 -0.833 -6.018 1.00 93.50 84 GLY A C 1
ATOM 637 O O . GLY A 1 84 ? 15.169 -0.308 -5.561 1.00 93.50 84 GLY A O 1
ATOM 638 N N . SER A 1 85 ? 14.139 -2.105 -6.418 1.00 93.50 85 SER A N 1
ATOM 639 C CA . SER A 1 85 ? 15.303 -2.979 -6.310 1.00 93.50 85 SER A CA 1
ATOM 640 C C . SER A 1 85 ? 16.325 -2.744 -7.438 1.00 93.50 85 SER A C 1
ATOM 642 O O . SER A 1 85 ? 15.970 -2.272 -8.519 1.00 93.50 85 SER A O 1
ATOM 644 N N . PRO A 1 86 ? 17.596 -3.160 -7.270 1.00 92.94 86 PRO A N 1
ATOM 645 C CA . PRO A 1 86 ? 18.606 -3.057 -8.330 1.00 92.94 86 PRO A CA 1
ATOM 646 C C . PRO A 1 86 ? 18.241 -3.777 -9.642 1.00 92.94 86 PRO A C 1
ATOM 648 O O . PRO A 1 86 ? 18.796 -3.474 -10.695 1.00 92.94 86 PRO A O 1
ATOM 651 N N . TRP A 1 87 ? 17.305 -4.735 -9.610 1.00 89.94 87 TRP A N 1
ATOM 652 C CA . TRP A 1 87 ? 16.865 -5.471 -10.801 1.00 89.94 87 TRP A CA 1
ATOM 653 C C . TRP A 1 87 ? 16.214 -4.565 -11.858 1.00 89.94 87 TRP A C 1
ATOM 655 O O . TRP A 1 87 ? 16.283 -4.847 -13.057 1.00 89.94 87 TRP A O 1
ATOM 665 N N . THR A 1 88 ? 15.604 -3.462 -11.433 1.00 90.50 88 THR A N 1
ATOM 666 C CA . THR A 1 88 ? 14.803 -2.585 -12.292 1.00 90.50 88 THR A CA 1
ATOM 667 C C . THR A 1 88 ? 15.499 -1.270 -12.646 1.00 90.50 88 THR A C 1
ATOM 669 O O . THR A 1 88 ? 15.013 -0.532 -13.505 1.00 90.50 88 THR A O 1
ATOM 672 N N . GLU A 1 89 ? 16.672 -1.002 -12.062 1.00 89.44 89 GLU A N 1
ATOM 673 C CA . GLU A 1 89 ? 17.426 0.257 -12.192 1.00 89.44 89 GLU A CA 1
ATOM 674 C C . GLU A 1 89 ? 17.722 0.638 -13.654 1.00 89.44 89 GLU A C 1
ATOM 676 O O . GLU A 1 89 ? 17.771 1.811 -14.015 1.00 89.44 89 GLU A O 1
ATOM 681 N N . THR A 1 90 ? 17.872 -0.360 -14.527 1.00 91.69 90 THR A N 1
ATOM 682 C CA . THR A 1 90 ? 18.207 -0.154 -15.945 1.00 91.69 90 THR A CA 1
ATOM 683 C C . THR A 1 90 ? 17.055 0.370 -16.804 1.00 91.69 90 THR A C 1
ATOM 685 O O . THR A 1 90 ? 17.309 0.901 -17.885 1.00 91.69 90 THR A O 1
ATOM 688 N N . TRP A 1 91 ? 15.801 0.229 -16.364 1.00 93.56 91 TRP A N 1
ATOM 689 C CA . TRP A 1 91 ? 14.624 0.579 -17.170 1.00 93.56 91 TRP A CA 1
ATOM 690 C C . TRP A 1 91 ? 13.576 1.414 -16.424 1.00 93.56 91 TRP A C 1
ATOM 692 O O . TRP A 1 91 ? 12.759 2.077 -17.069 1.00 93.56 91 TRP A O 1
ATOM 702 N N . VAL A 1 92 ? 13.599 1.440 -15.089 1.00 94.38 92 VAL A N 1
ATOM 703 C CA . VAL A 1 92 ? 12.717 2.299 -14.295 1.00 94.38 92 VAL A CA 1
ATOM 704 C C . VAL A 1 92 ? 13.304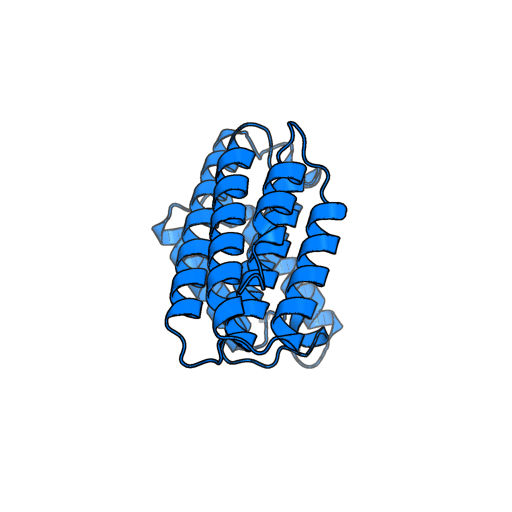 3.702 -14.213 1.00 94.38 92 VAL A C 1
ATOM 706 O O . VAL A 1 92 ? 14.262 3.974 -13.497 1.00 94.38 92 VAL A O 1
ATOM 709 N N . SER A 1 93 ? 12.691 4.626 -14.945 1.00 93.69 93 SER A N 1
ATOM 710 C CA . SER A 1 93 ? 13.037 6.045 -14.905 1.00 93.69 93 SER A CA 1
ATOM 711 C C . SER A 1 93 ? 12.195 6.816 -13.878 1.00 93.69 93 SER A C 1
ATOM 713 O O . SER A 1 93 ? 11.172 6.339 -13.382 1.00 93.69 93 SER A O 1
ATOM 715 N N . ALA A 1 94 ? 12.559 8.074 -13.613 1.00 93.00 94 ALA A N 1
ATOM 716 C CA . ALA A 1 94 ? 11.756 8.964 -12.769 1.00 93.00 94 ALA A CA 1
ATOM 717 C C . ALA A 1 94 ? 10.311 9.143 -13.286 1.00 93.00 94 ALA A C 1
ATOM 719 O O . ALA A 1 94 ? 9.378 9.236 -12.492 1.00 93.00 94 ALA A O 1
ATOM 720 N N . SER A 1 95 ? 10.096 9.150 -14.609 1.00 94.19 95 SER A N 1
ATOM 721 C CA . SER A 1 95 ? 8.747 9.255 -15.181 1.00 94.19 95 SER A CA 1
ATOM 722 C C . SER A 1 95 ? 7.917 7.993 -14.945 1.00 94.19 95 SER A C 1
ATOM 724 O O . SER A 1 95 ? 6.712 8.096 -14.728 1.00 94.19 95 SER A O 1
ATOM 726 N N . VAL A 1 96 ? 8.558 6.818 -14.951 1.00 95.75 96 VAL A N 1
ATOM 727 C CA . VAL A 1 96 ? 7.904 5.553 -14.595 1.00 95.75 96 VAL A CA 1
ATOM 728 C C . VAL A 1 96 ? 7.443 5.598 -13.141 1.00 95.75 96 VAL A C 1
ATOM 730 O O . VAL A 1 96 ? 6.288 5.290 -12.866 1.00 95.75 96 VAL A O 1
ATOM 733 N N . TRP A 1 97 ? 8.289 6.078 -12.226 1.00 96.31 97 TRP A N 1
ATOM 734 C CA . TRP A 1 97 ? 7.906 6.268 -10.826 1.00 96.31 97 TRP A CA 1
ATOM 735 C C . TRP A 1 97 ? 6.721 7.214 -10.652 1.00 96.31 97 TRP A C 1
ATOM 737 O O . TRP A 1 97 ? 5.781 6.878 -9.939 1.00 96.31 97 TRP A O 1
ATOM 747 N N . VAL A 1 98 ? 6.722 8.367 -11.331 1.00 96.00 98 VAL A N 1
ATOM 748 C CA . VAL A 1 98 ? 5.591 9.312 -11.284 1.00 96.00 98 VAL A CA 1
ATOM 749 C C . VAL A 1 98 ? 4.297 8.638 -11.740 1.00 96.00 98 VAL A C 1
ATOM 751 O O . VAL A 1 98 ? 3.259 8.803 -11.099 1.00 96.00 98 VAL A O 1
ATOM 754 N N . HIS A 1 99 ? 4.354 7.870 -12.828 1.00 96.44 99 HIS A N 1
ATOM 755 C CA . HIS A 1 99 ? 3.200 7.155 -13.371 1.00 96.44 99 HIS A CA 1
ATOM 756 C C . HIS A 1 99 ? 2.684 6.070 -12.421 1.00 96.44 99 HIS A C 1
ATOM 758 O O . HIS A 1 99 ? 1.502 6.061 -12.079 1.00 96.44 99 HIS A O 1
ATOM 764 N N . VAL A 1 100 ? 3.569 5.187 -11.955 1.00 97.44 100 VAL A N 1
ATOM 765 C CA . VAL A 1 100 ? 3.206 4.068 -11.076 1.00 97.44 100 VAL A CA 1
ATOM 766 C C . VAL A 1 100 ? 2.693 4.574 -9.731 1.00 97.44 100 VAL A C 1
ATOM 768 O O . VAL A 1 100 ? 1.650 4.111 -9.283 1.00 97.44 100 VAL A O 1
ATOM 771 N N . VAL A 1 101 ? 3.354 5.561 -9.113 1.00 97.75 101 VAL A N 1
ATOM 772 C CA . VAL A 1 101 ? 2.903 6.145 -7.837 1.00 97.75 101 VAL A CA 1
ATOM 773 C C . VAL A 1 101 ? 1.538 6.802 -7.989 1.00 97.75 101 VAL A C 1
ATOM 775 O O . VAL A 1 101 ? 0.678 6.608 -7.137 1.00 97.75 101 VAL A O 1
ATOM 778 N N . LYS A 1 102 ? 1.290 7.521 -9.089 1.00 97.56 102 LYS A N 1
ATOM 779 C CA . LYS A 1 102 ? -0.026 8.114 -9.350 1.00 97.56 102 LYS A CA 1
ATOM 780 C C . LYS A 1 102 ? -1.128 7.048 -9.403 1.00 97.56 102 LYS A C 1
ATOM 782 O O . LYS A 1 102 ? -2.171 7.227 -8.777 1.00 97.56 102 LYS A O 1
ATOM 787 N N . ASN A 1 103 ? -0.910 5.952 -10.133 1.00 98.25 103 ASN A N 1
ATOM 788 C CA . ASN A 1 103 ? -1.908 4.882 -10.233 1.00 98.25 103 ASN A CA 1
ATOM 789 C C . ASN A 1 103 ? -2.039 4.090 -8.924 1.00 98.25 103 ASN A C 1
ATOM 791 O O . ASN A 1 103 ? -3.149 3.715 -8.552 1.00 98.25 103 ASN A O 1
ATOM 795 N N . TYR A 1 104 ? -0.937 3.884 -8.196 1.00 98.38 104 TYR A N 1
ATOM 796 C CA . TYR A 1 104 ? -0.941 3.294 -6.858 1.00 98.38 104 TYR A CA 1
ATOM 797 C C . TYR A 1 104 ? -1.802 4.118 -5.896 1.00 98.38 104 TYR A C 1
ATOM 799 O O . TYR A 1 104 ? -2.725 3.576 -5.297 1.00 98.38 104 TYR A O 1
ATOM 807 N N . VAL A 1 105 ? -1.567 5.433 -5.811 1.00 98.25 105 VAL A N 1
ATOM 808 C CA . VAL A 1 105 ? -2.341 6.344 -4.955 1.00 98.25 105 VAL A CA 1
ATOM 809 C C . VAL A 1 105 ? -3.825 6.288 -5.307 1.00 98.25 105 VAL A C 1
ATOM 811 O O . VAL A 1 105 ? -4.647 6.100 -4.416 1.00 98.25 105 VAL A O 1
ATOM 814 N N . ALA A 1 106 ? -4.168 6.379 -6.596 1.00 98.38 106 ALA A N 1
ATOM 815 C CA . ALA A 1 106 ? -5.558 6.296 -7.041 1.00 98.38 106 ALA A CA 1
ATOM 816 C C . ALA A 1 106 ? -6.208 4.950 -6.673 1.00 98.38 106 ALA A C 1
ATOM 818 O O . ALA A 1 106 ? -7.326 4.924 -6.169 1.00 98.38 106 ALA A O 1
ATOM 819 N N . THR A 1 107 ? -5.487 3.838 -6.850 1.00 98.62 107 THR A N 1
ATOM 820 C CA . THR A 1 107 ? -5.988 2.502 -6.489 1.00 98.62 107 THR A CA 1
ATOM 821 C C . THR A 1 107 ? -6.227 2.392 -4.989 1.00 98.62 107 THR A C 1
ATOM 823 O O . THR A 1 107 ? -7.276 1.932 -4.559 1.00 98.62 107 THR A O 1
ATOM 826 N N . VAL A 1 108 ? -5.279 2.844 -4.168 1.00 98.31 108 VAL A N 1
ATOM 827 C CA . VAL A 1 108 ? -5.418 2.779 -2.711 1.00 98.31 108 VAL A CA 1
ATOM 828 C C . VAL A 1 108 ? -6.558 3.673 -2.222 1.00 98.31 108 VAL A C 1
ATOM 830 O O . VAL A 1 108 ? -7.286 3.270 -1.323 1.00 98.31 108 VAL A O 1
ATOM 833 N N . GLN A 1 109 ? -6.791 4.827 -2.847 1.00 98.31 109 GLN A N 1
ATOM 834 C CA . GLN A 1 109 ? -7.956 5.667 -2.551 1.00 98.31 109 GLN A CA 1
ATOM 835 C C . GLN A 1 109 ? -9.285 4.964 -2.879 1.00 98.31 109 GLN A C 1
ATOM 837 O O . GLN A 1 109 ? -10.226 5.049 -2.088 1.00 98.31 109 GLN A O 1
ATOM 842 N N . GLU A 1 110 ? -9.365 4.221 -3.989 1.00 98.25 110 GLU A N 1
ATOM 843 C CA . GLU A 1 110 ? -10.531 3.380 -4.302 1.00 98.25 110 GLU A CA 1
ATOM 844 C C . GLU A 1 110 ? -10.729 2.275 -3.252 1.00 98.25 110 GLU A C 1
ATOM 846 O O . GLU A 1 110 ? -11.852 2.037 -2.807 1.00 98.25 110 GLU A O 1
ATOM 851 N N . LEU A 1 111 ? -9.643 1.649 -2.784 1.00 97.81 111 LEU A N 1
ATOM 852 C CA . LEU A 1 111 ? -9.701 0.658 -1.705 1.00 97.81 111 LEU A CA 1
ATOM 853 C C . LEU A 1 111 ? -10.161 1.283 -0.376 1.00 97.81 111 LEU A C 1
ATOM 855 O O . LEU A 1 111 ? -11.003 0.711 0.309 1.00 97.81 111 LEU A O 1
ATOM 859 N N . GLN A 1 112 ? -9.672 2.474 -0.015 1.00 97.56 112 GLN A N 1
ATOM 860 C CA . GLN A 1 112 ? -10.127 3.208 1.175 1.00 97.56 112 GLN A CA 1
ATOM 861 C C . GLN A 1 112 ? -11.623 3.531 1.105 1.00 97.56 112 GLN A C 1
ATOM 863 O O . GLN A 1 112 ? -12.328 3.465 2.116 1.00 97.56 112 GLN A O 1
ATOM 868 N N . GLN A 1 113 ? -12.119 3.865 -0.088 1.00 97.62 113 GLN A N 1
ATOM 869 C CA . GLN A 1 113 ? -13.540 4.084 -0.314 1.00 97.62 113 GLN A CA 1
ATOM 870 C C . GLN A 1 113 ? -14.340 2.787 -0.139 1.00 97.62 113 GLN A C 1
ATOM 872 O O . GLN A 1 113 ? -15.369 2.819 0.532 1.00 97.62 113 GLN A O 1
ATOM 877 N N . ALA A 1 114 ? -13.860 1.660 -0.672 1.00 96.31 114 ALA A N 1
ATOM 878 C CA . ALA A 1 114 ? -14.496 0.355 -0.486 1.00 96.31 114 ALA A CA 1
ATOM 879 C C . ALA A 1 114 ? -14.571 -0.042 1.000 1.00 96.31 114 ALA A C 1
ATOM 881 O O . ALA A 1 114 ? -15.639 -0.416 1.478 1.00 96.31 114 ALA A O 1
ATOM 882 N N . VAL A 1 115 ? -13.481 0.149 1.754 1.00 95.25 115 VAL A N 1
ATOM 883 C CA . VAL A 1 115 ? -13.442 -0.069 3.213 1.00 95.25 115 VAL A CA 1
ATOM 884 C C . VAL A 1 115 ? -14.421 0.849 3.945 1.00 95.25 115 VAL A C 1
ATOM 886 O O . VAL A 1 115 ? -15.099 0.418 4.864 1.00 95.25 115 VAL A O 1
ATOM 889 N N . SER A 1 116 ? -14.539 2.114 3.539 1.00 94.56 116 SER A N 1
ATOM 890 C CA . SER A 1 116 ? -15.469 3.057 4.182 1.00 94.56 116 SER A CA 1
ATOM 891 C C . SER A 1 116 ? -16.942 2.742 3.894 1.00 94.56 116 SER A C 1
ATOM 893 O O . SER A 1 116 ? -17.822 3.192 4.625 1.00 94.56 116 SER A O 1
ATOM 895 N N . GLN A 1 117 ? -17.218 2.027 2.801 1.00 95.00 117 GLN A N 1
ATOM 896 C CA . GLN A 1 117 ? -18.561 1.642 2.362 1.00 95.00 117 GLN A CA 1
ATOM 897 C C . GLN A 1 117 ? -18.957 0.229 2.806 1.00 95.00 117 GLN A C 1
ATOM 899 O O . GLN A 1 117 ? -20.092 -0.175 2.557 1.00 95.00 117 GLN A O 1
ATOM 904 N N . SER A 1 118 ? -18.052 -0.525 3.433 1.00 93.56 118 SER A N 1
ATOM 905 C CA . SER A 1 118 ? -18.355 -1.862 3.933 1.00 93.56 118 SER A CA 1
ATOM 906 C C . SER A 1 118 ? -19.228 -1.810 5.187 1.00 93.56 118 SER A C 1
ATOM 908 O O . SER A 1 118 ? -19.138 -0.891 5.998 1.00 93.56 118 SER A O 1
ATOM 910 N N . ASP A 1 119 ? -20.014 -2.866 5.396 1.00 92.19 119 ASP A N 1
ATOM 911 C CA . ASP A 1 119 ? -20.815 -3.064 6.613 1.00 92.19 119 ASP A CA 1
ATOM 912 C C . ASP A 1 119 ? -19.989 -3.628 7.793 1.00 92.19 119 ASP A C 1
ATOM 914 O O . ASP A 1 119 ? -20.543 -4.123 8.777 1.00 92.19 119 ASP A O 1
ATOM 918 N N . THR A 1 120 ? -18.655 -3.612 7.693 1.00 91.12 120 THR A N 1
ATOM 919 C CA . THR A 1 120 ? -17.762 -4.140 8.735 1.00 91.12 120 THR A CA 1
ATOM 920 C C . THR A 1 120 ? -17.667 -3.192 9.927 1.00 91.12 120 THR A C 1
ATOM 922 O O . THR A 1 120 ? -18.021 -2.013 9.851 1.00 91.12 120 THR A O 1
ATOM 925 N N . SER A 1 121 ? -17.211 -3.706 11.072 1.00 92.81 121 SER A N 1
ATOM 926 C CA . SER A 1 121 ? -17.119 -2.872 12.270 1.00 92.81 121 SER A CA 1
ATOM 927 C C . SER A 1 121 ? -16.030 -1.796 12.124 1.00 92.81 121 SER A C 1
ATOM 929 O O . SER A 1 121 ? -15.041 -2.007 11.412 1.00 92.81 121 SER A O 1
ATOM 931 N N . PRO A 1 122 ? -16.146 -0.658 12.837 1.00 93.38 122 PRO A N 1
ATOM 932 C CA . PRO A 1 122 ? -15.104 0.366 12.843 1.00 93.38 122 PRO A CA 1
ATOM 933 C C . PRO A 1 122 ? -13.730 -0.158 13.277 1.00 93.38 122 PRO A C 1
ATOM 935 O O . PRO A 1 122 ? -12.716 0.375 12.841 1.00 93.38 122 PRO A O 1
ATOM 938 N N . GLU A 1 123 ? -13.677 -1.193 14.121 1.00 91.75 123 GLU A N 1
ATOM 939 C CA . GLU A 1 123 ? -12.442 -1.890 14.495 1.00 91.75 123 GLU A CA 1
ATOM 940 C C . GLU A 1 123 ? -11.771 -2.582 13.309 1.00 91.75 123 GLU A C 1
ATOM 942 O O . GLU A 1 123 ? -10.564 -2.443 13.126 1.00 91.75 123 GLU A O 1
ATOM 947 N N . GLU A 1 124 ? -12.544 -3.327 12.516 1.00 90.88 124 GLU A N 1
ATOM 948 C CA . GLU A 1 124 ? -12.027 -4.038 11.346 1.00 90.88 124 GLU A CA 1
ATOM 949 C C . GLU A 1 124 ? -11.561 -3.031 10.291 1.00 90.88 124 GLU A C 1
ATOM 951 O O . GLU A 1 124 ? -10.442 -3.131 9.793 1.00 90.88 124 GLU A O 1
ATOM 956 N N . GLN A 1 125 ? -12.366 -1.994 10.029 1.00 93.94 125 GLN A N 1
ATOM 957 C CA . GLN A 1 125 ? -11.978 -0.897 9.139 1.00 93.94 125 GLN A CA 1
ATOM 958 C C . GLN A 1 125 ? -10.705 -0.195 9.633 1.00 93.94 125 GLN A C 1
ATOM 960 O O . GLN A 1 125 ? -9.806 0.066 8.837 1.00 93.94 125 GLN A O 1
ATOM 965 N N . LEU A 1 126 ? -10.590 0.088 10.937 1.00 93.69 126 LEU A N 1
ATOM 966 C CA . LEU A 1 126 ? -9.410 0.737 11.513 1.00 93.69 126 LEU A CA 1
ATOM 967 C C . LEU A 1 126 ? -8.147 -0.097 11.287 1.00 93.69 126 LEU A C 1
ATOM 969 O O . LEU A 1 126 ? -7.130 0.458 10.878 1.00 93.69 126 LEU A O 1
ATOM 973 N N . SER A 1 127 ? -8.226 -1.407 11.521 1.00 91.62 127 SER A N 1
ATOM 974 C CA . SER A 1 127 ? -7.098 -2.318 11.315 1.00 91.62 127 SER A CA 1
ATOM 975 C C . SER A 1 127 ? -6.683 -2.371 9.840 1.00 91.62 127 SER A C 1
ATOM 977 O O . SER A 1 127 ? -5.506 -2.221 9.521 1.00 91.62 127 SER A O 1
ATOM 979 N N . VAL A 1 128 ? -7.647 -2.455 8.912 1.00 92.88 128 VAL A N 1
ATOM 980 C CA . VAL A 1 128 ? -7.371 -2.476 7.462 1.00 92.88 128 VAL A CA 1
ATOM 981 C C . VAL A 1 128 ? -6.734 -1.172 6.975 1.00 92.88 128 VAL A C 1
ATOM 983 O O . VAL A 1 128 ? -5.746 -1.204 6.242 1.00 92.88 128 VAL A O 1
ATOM 986 N N . ILE A 1 129 ? -7.246 -0.011 7.397 1.00 96.00 129 ILE A N 1
ATOM 987 C CA . ILE A 1 129 ? -6.628 1.277 7.044 1.00 96.00 129 ILE A CA 1
ATOM 988 C C . ILE A 1 129 ? -5.243 1.416 7.692 1.00 96.00 129 ILE A C 1
ATOM 990 O O . ILE A 1 129 ? -4.339 2.000 7.090 1.00 96.00 129 ILE A O 1
ATOM 994 N N . GLY A 1 130 ? -5.048 0.843 8.882 1.00 93.94 130 GLY A N 1
ATOM 995 C CA . GLY A 1 130 ? -3.735 0.726 9.503 1.00 93.94 130 GLY A CA 1
ATOM 996 C C . GLY A 1 130 ? -2.750 -0.068 8.641 1.00 93.94 130 GLY A C 1
ATOM 997 O O . GLY A 1 130 ? -1.642 0.404 8.395 1.00 93.94 130 GLY A O 1
ATOM 998 N N . GLN A 1 131 ? -3.171 -1.203 8.080 1.00 93.00 131 GLN A N 1
ATOM 999 C CA . GLN A 1 131 ? -2.340 -1.983 7.155 1.00 93.00 131 GLN A CA 1
ATOM 1000 C C . GLN A 1 131 ? -2.040 -1.230 5.858 1.00 93.00 131 GLN A C 1
ATOM 1002 O O . GLN A 1 131 ? -0.895 -1.196 5.413 1.00 93.00 131 GLN A O 1
ATOM 1007 N N . PHE A 1 132 ? -3.023 -0.535 5.280 1.00 96.12 132 PHE A N 1
ATOM 1008 C CA . PHE A 1 132 ? -2.783 0.341 4.126 1.00 96.12 132 PHE A CA 1
ATOM 1009 C C . PHE A 1 132 ? -1.712 1.393 4.406 1.00 96.12 132 PHE A C 1
ATOM 1011 O O . PHE A 1 132 ? -0.886 1.684 3.537 1.00 96.12 132 PHE A O 1
ATOM 1018 N N . PHE A 1 133 ? -1.705 1.945 5.620 1.00 95.88 133 PHE A N 1
ATOM 1019 C CA . PHE A 1 133 ? -0.667 2.865 6.054 1.00 95.88 133 PHE A CA 1
ATOM 1020 C C . PHE A 1 133 ? 0.702 2.182 6.105 1.00 95.88 133 PHE A C 1
ATOM 1022 O O . PHE A 1 133 ? 1.648 2.733 5.543 1.00 95.88 133 PHE A O 1
ATOM 1029 N N . CYS A 1 134 ? 0.814 0.989 6.693 1.00 93.19 134 CYS A N 1
ATOM 1030 C CA . CYS A 1 134 ? 2.064 0.221 6.718 1.00 93.19 134 CYS A CA 1
ATOM 1031 C C . CYS A 1 134 ? 2.578 -0.080 5.300 1.00 93.19 134 CYS A C 1
ATOM 1033 O O . CYS A 1 134 ? 3.729 0.210 4.971 1.00 93.19 134 CYS A O 1
ATOM 1035 N N . HIS A 1 135 ? 1.702 -0.544 4.407 1.00 95.06 135 HIS A N 1
ATOM 1036 C CA . HIS A 1 135 ? 2.023 -0.764 2.997 1.00 95.06 135 HIS A CA 1
ATOM 1037 C C . HIS A 1 135 ? 2.508 0.519 2.316 1.00 95.06 135 HIS A C 1
ATOM 1039 O O . HIS A 1 135 ? 3.558 0.522 1.674 1.00 95.06 135 HIS A O 1
ATOM 1045 N N . CYS A 1 136 ? 1.806 1.640 2.500 1.00 95.94 136 CYS A N 1
ATOM 1046 C CA . CYS A 1 136 ? 2.227 2.933 1.964 1.00 95.94 136 CYS A CA 1
ATOM 1047 C C . CYS A 1 136 ? 3.594 3.364 2.509 1.00 95.94 136 CYS A C 1
ATOM 1049 O O . CYS A 1 136 ? 4.416 3.891 1.762 1.00 95.94 136 CYS A O 1
ATOM 1051 N N . CYS A 1 137 ? 3.850 3.125 3.792 1.00 92.69 137 CYS A N 1
ATOM 1052 C CA . CYS A 1 137 ? 5.112 3.432 4.444 1.00 92.69 137 CYS A CA 1
ATOM 1053 C C . CYS A 1 137 ? 6.266 2.628 3.849 1.00 92.69 137 CYS A C 1
ATOM 1055 O O . CYS A 1 137 ? 7.290 3.227 3.521 1.00 92.69 137 CYS A O 1
ATOM 1057 N N . SER A 1 138 ? 6.066 1.332 3.589 1.00 92.38 138 SER A N 1
ATOM 1058 C CA . SER A 1 138 ? 7.044 0.532 2.850 1.00 92.38 138 SER A CA 1
ATOM 1059 C C . SER A 1 138 ? 7.344 1.165 1.488 1.00 92.38 138 SER A C 1
ATOM 1061 O O . SER A 1 138 ? 8.498 1.409 1.162 1.00 92.38 138 SER A O 1
ATOM 1063 N N . VAL A 1 139 ? 6.329 1.544 0.705 1.00 95.00 139 VAL A N 1
ATOM 1064 C CA . VAL A 1 139 ? 6.527 2.148 -0.624 1.00 95.00 139 VAL A CA 1
ATOM 1065 C C . VAL A 1 139 ? 7.308 3.465 -0.549 1.00 95.00 139 VAL A C 1
ATOM 1067 O O . VAL A 1 139 ? 8.124 3.748 -1.426 1.00 95.00 139 VAL A O 1
ATOM 1070 N N . ILE A 1 140 ? 7.105 4.268 0.498 1.00 92.50 140 ILE A N 1
ATOM 1071 C CA . ILE A 1 140 ? 7.848 5.521 0.681 1.00 92.50 140 ILE A CA 1
ATOM 1072 C C . ILE A 1 140 ? 9.358 5.272 0.803 1.00 92.50 140 ILE A C 1
ATOM 1074 O O . ILE A 1 140 ? 10.128 6.106 0.330 1.00 92.50 140 ILE A O 1
ATOM 1078 N N . THR A 1 141 ? 9.801 4.153 1.388 1.00 90.19 141 THR A N 1
ATOM 1079 C CA . THR A 1 141 ? 11.240 3.890 1.587 1.00 90.19 141 THR A CA 1
ATOM 1080 C C . THR A 1 141 ? 11.995 3.656 0.278 1.00 90.19 141 THR A C 1
ATOM 1082 O O . THR A 1 141 ? 13.200 3.887 0.222 1.00 90.19 141 THR A O 1
ATOM 1085 N N . VAL A 1 142 ? 11.292 3.241 -0.779 1.00 92.06 142 VAL A N 1
ATOM 1086 C CA . VAL A 1 142 ? 11.881 2.942 -2.093 1.00 92.06 142 VAL A CA 1
ATOM 1087 C C . VAL A 1 142 ? 11.584 4.004 -3.155 1.00 92.06 142 VAL A C 1
ATOM 1089 O O . VAL A 1 142 ? 12.257 4.055 -4.184 1.00 92.06 142 VAL A O 1
ATOM 1092 N N . ALA A 1 143 ? 10.581 4.858 -2.937 1.00 91.38 143 ALA A N 1
ATOM 1093 C CA . ALA A 1 143 ? 10.154 5.852 -3.915 1.00 91.38 143 ALA A CA 1
ATOM 1094 C C . ALA A 1 143 ? 11.167 7.017 -4.033 1.00 91.38 143 ALA A C 1
ATOM 1096 O O . ALA A 1 143 ? 11.488 7.664 -3.034 1.00 91.38 143 ALA A O 1
ATOM 1097 N N . PRO A 1 144 ? 11.645 7.363 -5.244 1.00 88.50 144 PRO A N 1
ATOM 1098 C CA . PRO A 1 144 ? 12.676 8.384 -5.404 1.00 88.50 144 PRO A CA 1
ATOM 1099 C C . PRO A 1 144 ? 12.127 9.819 -5.420 1.00 88.50 144 PRO A C 1
ATOM 1101 O O . PRO A 1 144 ? 11.175 10.143 -6.127 1.00 88.50 144 PRO A O 1
ATOM 1104 N N . GLY A 1 145 ? 12.815 10.734 -4.736 1.00 83.00 145 GLY A N 1
ATOM 1105 C CA . GLY A 1 145 ? 12.628 12.181 -4.899 1.00 83.00 145 GLY A CA 1
ATOM 1106 C C . GLY A 1 145 ? 11.192 12.672 -4.662 1.00 83.00 145 GLY A C 1
ATOM 1107 O O . GLY A 1 145 ? 10.548 12.322 -3.676 1.00 83.00 145 GLY A O 1
ATOM 1108 N N . GLU A 1 146 ? 10.690 13.511 -5.571 1.00 79.94 146 GLU A N 1
ATOM 1109 C CA . GLU A 1 146 ? 9.421 14.238 -5.407 1.00 79.94 146 GLU A CA 1
ATOM 1110 C C . GLU A 1 146 ? 8.170 13.338 -5.414 1.00 79.94 146 GLU A C 1
ATOM 1112 O O . GLU A 1 146 ? 7.130 13.740 -4.892 1.00 79.94 146 GLU A O 1
ATOM 1117 N N . VAL A 1 147 ? 8.237 12.103 -5.941 1.00 86.69 147 VAL A N 1
ATOM 1118 C CA . VAL A 1 147 ? 7.075 11.189 -5.888 1.00 86.69 147 VAL A CA 1
ATOM 1119 C C . VAL A 1 147 ? 6.743 10.753 -4.461 1.00 86.69 147 VAL A C 1
ATOM 1121 O O . VAL A 1 147 ? 5.581 10.470 -4.165 1.00 86.69 147 VAL A O 1
ATOM 1124 N N . GLY A 1 148 ? 7.724 10.804 -3.554 1.00 86.38 148 GLY A N 1
ATOM 1125 C CA . GLY A 1 148 ? 7.525 10.550 -2.129 1.00 86.38 148 GLY A CA 1
ATOM 1126 C C . GLY A 1 148 ? 6.526 11.512 -1.477 1.00 86.38 148 GLY A C 1
ATOM 1127 O O . GLY A 1 148 ? 5.855 11.133 -0.521 1.00 86.38 148 GLY A O 1
ATOM 1128 N N . GLN A 1 149 ? 6.345 12.727 -2.013 1.00 89.38 149 GLN A N 1
ATOM 1129 C CA . GLN A 1 149 ? 5.373 13.682 -1.469 1.00 89.38 149 GLN A CA 1
ATOM 1130 C C . GLN A 1 149 ? 3.926 13.211 -1.646 1.00 89.38 149 GLN A C 1
ATOM 1132 O O . GLN A 1 149 ? 3.126 13.362 -0.726 1.00 89.38 149 GLN A O 1
ATOM 1137 N N . GLN A 1 150 ? 3.580 12.607 -2.789 1.00 93.25 150 GLN A N 1
ATOM 1138 C CA . GLN A 1 150 ? 2.224 12.086 -3.024 1.00 93.25 150 GLN A CA 1
ATOM 1139 C C . GLN A 1 150 ? 1.899 10.940 -2.061 1.00 93.25 150 GLN A C 1
ATOM 1141 O O . GLN A 1 150 ? 0.814 10.897 -1.486 1.00 93.25 150 GLN A O 1
ATOM 1146 N N . LEU A 1 151 ? 2.869 10.053 -1.838 1.00 94.88 151 LEU A N 1
ATOM 1147 C CA . LEU A 1 151 ? 2.747 8.951 -0.886 1.00 94.88 151 LEU A CA 1
ATOM 1148 C C . LEU A 1 151 ? 2.656 9.461 0.557 1.00 94.88 151 LEU A C 1
ATOM 1150 O O . LEU A 1 151 ? 1.870 8.953 1.349 1.00 94.88 151 LEU A O 1
ATOM 1154 N N . PHE A 1 152 ? 3.406 10.510 0.897 1.00 92.94 152 PHE A N 1
ATOM 1155 C CA . PHE A 1 152 ? 3.314 11.149 2.206 1.00 92.94 152 PHE A CA 1
ATOM 1156 C C . PHE A 1 152 ? 1.932 11.771 2.459 1.00 92.94 152 PHE A C 1
ATOM 1158 O O . PHE A 1 152 ? 1.388 11.628 3.554 1.00 92.94 152 PHE A O 1
ATOM 1165 N N . VAL A 1 153 ? 1.339 12.429 1.456 1.00 94.69 153 VAL A N 1
ATOM 1166 C CA . VAL A 1 153 ? -0.037 12.948 1.549 1.00 94.69 153 VAL A CA 1
ATOM 1167 C C . VAL A 1 153 ? -1.029 11.802 1.748 1.00 94.69 153 VAL A C 1
ATOM 1169 O O . VAL A 1 153 ? -1.832 11.860 2.676 1.00 94.69 153 VAL A O 1
ATOM 1172 N N . LEU A 1 154 ? -0.913 10.726 0.965 1.00 96.88 154 LEU A N 1
ATOM 1173 C CA . LEU A 1 154 ? -1.750 9.535 1.125 1.00 96.88 154 LEU A CA 1
ATOM 1174 C C . LEU A 1 154 ? -1.639 8.936 2.542 1.00 96.88 154 LEU A C 1
ATOM 1176 O O . LEU A 1 154 ? -2.652 8.606 3.158 1.00 96.88 154 LEU A O 1
ATOM 1180 N N . ALA A 1 155 ? -0.429 8.859 3.100 1.00 96.00 155 ALA A N 1
ATOM 1181 C CA . ALA A 1 155 ? -0.201 8.381 4.462 1.00 96.00 155 ALA A CA 1
ATOM 1182 C C . ALA A 1 155 ? -0.878 9.277 5.521 1.00 96.00 155 ALA A C 1
ATOM 1184 O O . ALA A 1 155 ? -1.447 8.781 6.496 1.00 96.00 155 ALA A O 1
ATOM 1185 N N . LEU A 1 156 ? -0.871 10.603 5.334 1.00 95.44 156 LEU A N 1
ATOM 1186 C CA . LEU A 1 156 ? -1.594 11.534 6.209 1.00 95.44 156 LEU A CA 1
ATOM 1187 C C . LEU A 1 156 ? -3.116 11.374 6.109 1.00 95.44 156 LEU A C 1
ATOM 1189 O O . LEU A 1 156 ? -3.809 11.492 7.128 1.00 95.44 156 LEU A O 1
ATOM 1193 N N . ASP A 1 157 ? -3.633 11.103 4.913 1.00 96.69 157 ASP A N 1
ATOM 1194 C CA . ASP A 1 157 ? -5.054 10.842 4.691 1.00 96.69 157 ASP A CA 1
ATOM 1195 C C . ASP A 1 157 ? -5.486 9.548 5.397 1.00 96.69 157 ASP A C 1
ATOM 1197 O O . ASP A 1 157 ? -6.483 9.547 6.124 1.00 96.69 157 ASP A O 1
ATOM 1201 N N . MET A 1 158 ? -4.686 8.480 5.303 1.00 97.00 158 MET A N 1
ATOM 1202 C CA . MET A 1 158 ? -4.911 7.231 6.046 1.00 97.00 158 MET A CA 1
ATOM 1203 C C . MET A 1 158 ? -4.909 7.455 7.560 1.00 97.00 158 MET A C 1
ATOM 1205 O O . MET A 1 158 ? -5.849 7.042 8.236 1.00 97.00 158 MET A O 1
ATOM 1209 N N . LEU A 1 159 ? -3.925 8.181 8.108 1.00 95.88 159 LEU A N 1
ATOM 1210 C CA . LEU A 1 159 ? -3.911 8.507 9.542 1.00 95.88 159 LEU A CA 1
ATOM 1211 C C . LEU A 1 159 ? -5.135 9.333 9.958 1.00 95.88 159 LEU A C 1
ATOM 1213 O O . LEU A 1 159 ? -5.651 9.153 11.059 1.00 95.88 159 LEU A O 1
ATOM 1217 N N . THR A 1 160 ? -5.626 10.224 9.092 1.00 95.50 160 THR A N 1
ATOM 1218 C CA . THR A 1 160 ? -6.866 10.980 9.340 1.00 95.50 160 THR A CA 1
ATOM 1219 C C . THR A 1 160 ? -8.081 10.054 9.401 1.00 95.50 160 THR A C 1
ATOM 1221 O O . THR A 1 160 ? -8.931 10.201 10.280 1.00 95.50 160 THR A O 1
ATOM 1224 N N . MET A 1 161 ? -8.153 9.070 8.508 1.00 95.62 161 MET A N 1
ATOM 1225 C CA . MET A 1 161 ? -9.210 8.064 8.521 1.00 95.62 161 MET A CA 1
ATOM 1226 C C . MET A 1 161 ? -9.127 7.181 9.776 1.00 95.62 161 MET A C 1
ATOM 1228 O O . MET A 1 161 ? -10.137 7.021 10.461 1.00 95.62 161 MET A O 1
ATOM 1232 N N . CYS A 1 162 ? -7.929 6.731 10.170 1.00 95.12 162 CYS A N 1
ATOM 1233 C CA . CYS A 1 162 ? -7.714 6.007 11.427 1.00 95.12 162 CYS A CA 1
ATOM 1234 C C . CYS A 1 162 ? -8.156 6.821 12.649 1.00 95.12 162 CYS A C 1
ATOM 1236 O O . CYS A 1 162 ? -8.820 6.295 13.539 1.00 95.12 162 CYS A O 1
ATOM 1238 N N . GLN A 1 163 ? -7.850 8.124 12.693 1.00 93.69 163 GLN A N 1
ATOM 1239 C CA . GLN A 1 163 ? -8.342 9.012 13.752 1.00 93.69 163 GLN A CA 1
ATOM 1240 C C . GLN A 1 163 ? -9.872 9.017 13.817 1.00 93.69 163 GLN A C 1
ATOM 1242 O O . GLN A 1 163 ? -10.431 8.917 14.909 1.00 93.69 163 GLN A O 1
ATOM 1247 N N . SER A 1 164 ? -10.550 9.113 12.670 1.00 94.12 164 SER A N 1
ATOM 1248 C CA . SER A 1 164 ? -12.013 9.103 12.605 1.00 94.12 164 SER A CA 1
ATOM 1249 C C . SER A 1 164 ? -12.593 7.778 13.101 1.00 94.12 164 SER A C 1
ATOM 1251 O O . SER A 1 164 ? -13.448 7.776 13.983 1.00 94.12 164 SER A O 1
ATOM 1253 N N . LEU A 1 165 ? -12.080 6.656 12.595 1.00 94.19 165 LEU A N 1
ATOM 1254 C CA . LEU A 1 165 ? -12.529 5.312 12.964 1.00 94.19 165 LEU A CA 1
ATOM 1255 C C . LEU A 1 165 ? -12.262 5.002 14.443 1.00 94.19 165 LEU A C 1
ATOM 1257 O O . LEU A 1 165 ? -13.110 4.417 15.112 1.00 94.19 165 LEU A O 1
ATOM 1261 N N . SER A 1 166 ? -11.143 5.484 14.994 1.00 93.75 166 SER A N 1
ATOM 1262 C CA . SER A 1 166 ? -10.775 5.282 16.404 1.00 93.75 166 SER A CA 1
ATOM 1263 C C . SER A 1 166 ? -11.754 5.895 17.407 1.00 93.75 166 SER A C 1
ATOM 1265 O O . SER A 1 166 ? -11.794 5.462 18.555 1.00 93.75 166 SER A O 1
ATOM 1267 N N . LYS A 1 167 ? -12.550 6.892 16.994 1.00 92.81 167 LYS A N 1
ATOM 1268 C CA . LYS A 1 167 ? -13.594 7.491 17.843 1.00 92.81 167 LYS A CA 1
ATOM 1269 C C . LYS A 1 167 ? -14.802 6.570 17.994 1.00 92.81 167 LYS A C 1
ATOM 1271 O O . LYS A 1 167 ? -15.508 6.651 18.995 1.00 92.81 167 LYS A O 1
ATOM 1276 N N . SER A 1 168 ? -15.034 5.739 16.983 1.00 92.38 168 SER A N 1
ATOM 1277 C CA . SER A 1 168 ? -16.152 4.801 16.885 1.00 92.38 168 SER A CA 1
ATOM 1278 C C . SER A 1 168 ? -15.772 3.403 17.374 1.00 92.38 168 SER 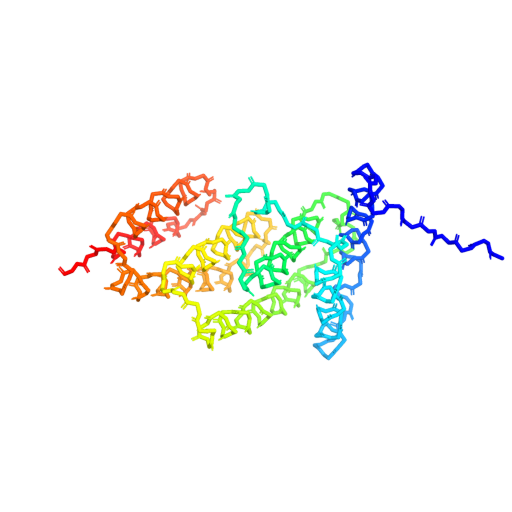A C 1
ATOM 1280 O O . SER A 1 168 ? -16.635 2.664 17.833 1.00 92.38 168 SER A O 1
ATOM 1282 N N . ALA A 1 169 ? -14.492 3.043 17.256 1.00 90.81 169 ALA A N 1
ATOM 1283 C CA . ALA A 1 169 ? -13.944 1.773 17.707 1.00 90.81 169 ALA A CA 1
ATOM 1284 C C . ALA A 1 169 ? -13.815 1.715 19.236 1.00 90.81 169 ALA A C 1
ATOM 1286 O O . ALA A 1 169 ? -13.707 2.732 19.930 1.00 90.81 169 ALA A O 1
ATOM 1287 N N . ASN A 1 170 ? -13.760 0.501 19.779 1.00 91.62 170 ASN A N 1
ATOM 1288 C CA . ASN A 1 170 ? -13.428 0.321 21.186 1.00 91.62 170 ASN A CA 1
ATOM 1289 C C . ASN A 1 170 ? -12.007 0.845 21.515 1.00 91.62 170 ASN A C 1
ATOM 1291 O O . ASN A 1 170 ? -11.085 0.822 20.693 1.00 91.62 170 ASN A O 1
ATOM 1295 N N . LYS A 1 171 ? -11.821 1.306 22.760 1.00 89.56 171 LYS A N 1
ATOM 1296 C CA . LYS A 1 171 ? -10.571 1.945 23.208 1.00 89.56 171 LYS A CA 1
ATOM 1297 C C . LYS A 1 171 ? -9.354 1.022 23.146 1.00 89.56 171 LYS A C 1
ATOM 1299 O O . LYS A 1 171 ? -8.252 1.507 22.910 1.00 89.56 171 LYS A O 1
ATOM 1304 N N . GLU A 1 172 ? -9.534 -0.274 23.392 1.00 89.56 172 GLU A N 1
ATOM 1305 C CA . GLU A 1 172 ? -8.429 -1.234 23.400 1.00 89.56 172 GLU A CA 1
ATOM 1306 C C . GLU A 1 172 ? -7.875 -1.439 21.986 1.00 89.56 172 GLU A C 1
ATOM 1308 O O . GLU A 1 172 ? -6.670 -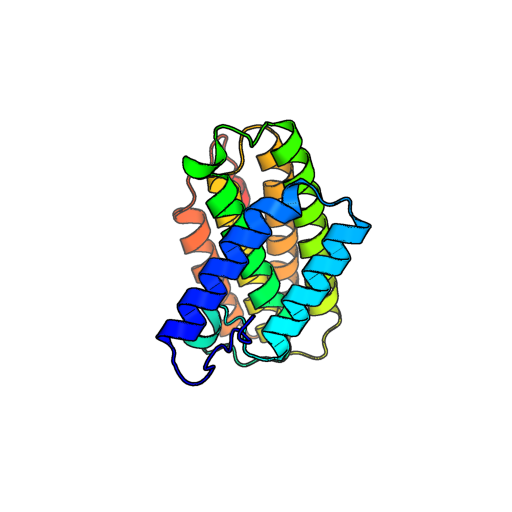1.303 21.777 1.00 89.56 172 GLU A O 1
ATOM 1313 N N . THR A 1 173 ? -8.751 -1.676 21.008 1.00 88.00 173 THR A N 1
ATOM 1314 C CA . THR A 1 173 ? -8.398 -1.778 19.591 1.00 88.00 173 THR A CA 1
ATOM 1315 C C . THR A 1 173 ? -7.763 -0.484 19.103 1.00 88.00 173 THR A C 1
ATOM 1317 O O . THR A 1 173 ? -6.677 -0.523 18.535 1.00 88.00 173 THR A O 1
ATOM 1320 N N . ALA A 1 174 ? -8.370 0.673 19.387 1.00 90.31 174 ALA A N 1
ATOM 1321 C CA . ALA A 1 174 ? -7.815 1.964 18.985 1.00 90.31 174 ALA A CA 1
ATOM 1322 C C . ALA A 1 174 ? -6.394 2.193 19.530 1.00 90.31 174 ALA A C 1
ATOM 1324 O O . ALA A 1 174 ? -5.522 2.686 18.814 1.00 90.31 174 ALA A O 1
ATOM 1325 N N . GLN A 1 175 ? -6.145 1.816 20.787 1.00 90.50 175 GLN A N 1
ATOM 1326 C CA . GLN A 1 175 ? -4.829 1.950 21.404 1.00 90.50 175 GLN A CA 1
ATOM 1327 C C . GLN A 1 175 ? -3.814 0.949 20.841 1.00 90.50 175 GLN A C 1
ATOM 1329 O O . GLN A 1 175 ? -2.651 1.309 20.659 1.00 90.50 175 GLN A O 1
ATOM 1334 N N . ARG A 1 176 ? -4.239 -0.287 20.557 1.00 90.25 176 ARG A N 1
ATOM 1335 C CA . ARG A 1 176 ? -3.397 -1.311 19.928 1.00 90.25 176 ARG A CA 1
ATOM 1336 C C . ARG A 1 176 ? -2.948 -0.867 18.539 1.00 90.25 176 ARG A C 1
ATOM 1338 O O . ARG A 1 176 ? -1.750 -0.840 18.279 1.00 90.25 176 ARG A O 1
ATOM 1345 N N . GLU A 1 177 ? -3.890 -0.449 17.700 1.00 90.12 177 GLU A N 1
ATOM 1346 C CA . GLU A 1 177 ? -3.611 0.031 16.342 1.00 90.12 177 GLU A CA 1
ATOM 1347 C C . GLU A 1 177 ? -2.715 1.273 16.365 1.00 90.12 177 GLU A C 1
ATOM 1349 O O . GLU A 1 177 ? -1.733 1.356 15.632 1.00 90.12 177 GLU A O 1
ATOM 1354 N N . LYS A 1 178 ? -2.960 2.212 17.288 1.00 91.81 178 LYS A N 1
ATOM 1355 C CA . LYS A 1 178 ? -2.073 3.369 17.479 1.00 91.81 178 LYS A CA 1
ATOM 1356 C C . LYS A 1 178 ? -0.626 2.957 17.757 1.00 91.81 178 LYS A C 1
ATOM 1358 O O . LYS A 1 178 ? 0.290 3.610 17.262 1.00 91.81 178 LYS A O 1
ATOM 1363 N N . GLU A 1 179 ? -0.407 1.918 18.557 1.00 91.31 179 GLU A N 1
ATOM 1364 C CA . GLU A 1 179 ? 0.943 1.461 18.886 1.00 91.31 179 GLU A CA 1
ATOM 1365 C C . GLU A 1 179 ? 1.617 0.751 17.706 1.00 91.31 179 GLU A C 1
ATOM 1367 O O . GLU A 1 179 ? 2.787 1.020 17.442 1.00 91.31 179 GLU A O 1
ATOM 1372 N N . VAL A 1 180 ? 0.877 -0.059 16.941 1.00 89.75 180 VAL A N 1
ATOM 1373 C CA . VAL A 1 180 ? 1.372 -0.663 15.690 1.00 89.75 180 VAL A CA 1
ATOM 1374 C C . VAL A 1 180 ? 1.841 0.427 14.723 1.00 89.75 180 VAL A C 1
ATOM 1376 O O . VAL A 1 180 ? 2.993 0.431 14.292 1.00 89.75 180 VAL A O 1
ATOM 1379 N N . LEU A 1 181 ? 0.999 1.432 14.474 1.00 91.81 181 LEU A N 1
ATOM 1380 C CA . LEU A 1 181 ? 1.336 2.548 13.586 1.00 91.81 181 LEU A CA 1
ATOM 1381 C C . LEU A 1 181 ? 2.521 3.373 14.106 1.00 91.81 181 LEU A C 1
ATOM 1383 O O . LEU A 1 181 ? 3.330 3.873 13.322 1.00 91.81 181 LEU A O 1
ATOM 1387 N N . ARG A 1 182 ? 2.661 3.518 15.431 1.00 92.50 182 ARG A N 1
ATOM 1388 C CA . ARG A 1 182 ? 3.815 4.197 16.036 1.00 92.50 182 ARG A CA 1
ATOM 1389 C C . ARG A 1 182 ? 5.109 3.441 15.767 1.00 92.50 182 ARG A C 1
ATOM 1391 O O . ARG A 1 182 ? 6.119 4.078 15.453 1.00 92.50 182 ARG A O 1
ATOM 1398 N N . GLN A 1 183 ? 5.090 2.121 15.928 1.00 89.44 183 GLN A N 1
ATOM 1399 C CA . GLN A 1 183 ? 6.249 1.271 15.671 1.00 89.44 183 GLN A CA 1
ATOM 1400 C C . GLN A 1 183 ? 6.664 1.375 14.207 1.00 89.44 183 GLN A C 1
ATOM 1402 O O . GLN A 1 183 ? 7.833 1.654 13.943 1.00 89.44 183 GLN A O 1
ATOM 1407 N N . GLU A 1 184 ? 5.700 1.301 13.292 1.00 88.62 184 GLU A N 1
ATOM 1408 C CA . GLU A 1 184 ? 5.939 1.452 11.858 1.00 88.62 184 GLU A CA 1
ATOM 1409 C C . GLU A 1 184 ? 6.589 2.807 11.535 1.00 88.62 184 GLU A C 1
ATOM 1411 O O . GLU A 1 184 ? 7.693 2.868 10.996 1.00 88.62 184 GLU A O 1
ATOM 1416 N N . ILE A 1 185 ? 5.997 3.920 11.992 1.00 89.94 185 ILE A N 1
ATOM 1417 C CA . ILE A 1 185 ? 6.569 5.265 11.787 1.00 89.94 185 ILE A CA 1
ATOM 1418 C C . ILE A 1 185 ? 7.983 5.373 12.368 1.00 89.94 185 ILE A C 1
ATOM 1420 O O . ILE A 1 185 ? 8.842 6.065 11.815 1.00 89.94 185 ILE A O 1
ATOM 1424 N N . THR A 1 186 ? 8.242 4.708 13.494 1.00 88.06 186 THR A N 1
ATOM 1425 C CA . THR A 1 186 ? 9.555 4.716 14.147 1.00 88.06 186 THR A CA 1
ATOM 1426 C C . THR A 1 186 ? 10.603 3.952 13.342 1.00 88.06 186 THR A C 1
ATOM 1428 O O . THR A 1 186 ? 11.769 4.348 13.380 1.00 88.06 186 THR A O 1
ATOM 1431 N N . GLN A 1 187 ? 10.216 2.937 12.576 1.00 85.88 187 GLN A N 1
ATOM 1432 C CA . GLN A 1 187 ? 11.122 2.206 11.690 1.00 85.88 187 GLN A CA 1
ATOM 1433 C C . GLN A 1 187 ? 11.375 2.938 10.368 1.00 85.88 187 GLN A C 1
ATOM 1435 O O . GLN A 1 187 ? 12.429 2.752 9.768 1.00 85.88 187 GLN A O 1
ATOM 1440 N N . LEU A 1 188 ? 10.481 3.842 9.954 1.00 83.69 188 LEU A N 1
ATOM 1441 C CA . LEU A 1 188 ? 10.666 4.573 8.705 1.00 83.69 188 LEU A CA 1
ATOM 1442 C C . LEU A 1 188 ? 11.864 5.524 8.735 1.00 83.69 188 LEU A C 1
ATOM 1444 O O . LEU A 1 188 ? 12.000 6.394 9.613 1.00 83.69 188 LEU A O 1
ATOM 1448 N N . GLU A 1 189 ? 12.680 5.412 7.693 1.00 79.50 189 GLU A N 1
ATOM 1449 C CA . GLU A 1 189 ? 13.768 6.327 7.373 1.00 79.50 189 GLU A CA 1
ATOM 1450 C C . GLU A 1 189 ? 13.249 7.465 6.484 1.00 79.50 189 GLU A C 1
ATOM 1452 O O . GLU A 1 189 ? 13.448 7.493 5.275 1.00 79.50 189 GLU A O 1
ATOM 1457 N N . LEU A 1 190 ? 12.540 8.423 7.091 1.00 75.56 190 LEU A N 1
ATOM 1458 C CA . LEU A 1 190 ? 12.054 9.615 6.386 1.00 75.56 190 LEU A CA 1
ATOM 1459 C C . LEU A 1 190 ? 12.947 10.826 6.652 1.00 75.56 190 LEU A C 1
ATOM 1461 O O . LEU A 1 190 ? 13.285 11.138 7.798 1.00 75.56 190 LEU A O 1
ATOM 1465 N N . HIS A 1 191 ? 13.255 11.575 5.597 1.00 71.25 191 HIS A N 1
ATOM 1466 C CA . HIS A 1 191 ? 13.997 12.831 5.684 1.00 71.25 191 HIS A CA 1
ATOM 1467 C C . HIS A 1 191 ? 13.080 14.040 5.954 1.00 71.25 191 HIS A C 1
ATOM 1469 O O . HIS A 1 191 ? 11.853 13.948 5.935 1.00 71.25 191 HIS A O 1
ATOM 1475 N N . GLY A 1 192 ? 13.676 15.203 6.242 1.00 65.62 192 GLY A N 1
ATOM 1476 C CA . GLY A 1 192 ? 12.968 16.493 6.194 1.00 65.62 192 GLY A CA 1
ATOM 1477 C C . GLY A 1 192 ? 11.871 16.719 7.245 1.00 65.62 192 GLY A C 1
ATOM 1478 O O . GLY A 1 192 ? 10.982 17.533 7.028 1.00 65.62 192 GLY A O 1
ATOM 1479 N N . GLY A 1 193 ? 11.896 16.014 8.382 1.00 77.19 193 GLY A N 1
ATOM 1480 C CA . GLY A 1 193 ? 10.895 16.177 9.447 1.00 77.19 193 GLY A CA 1
ATOM 1481 C C . GLY A 1 193 ? 9.548 15.494 9.177 1.00 77.19 193 GLY A C 1
ATOM 1482 O O . GLY A 1 193 ? 8.671 15.540 10.037 1.00 77.19 193 GLY A O 1
ATOM 1483 N N . LEU A 1 194 ? 9.395 14.794 8.048 1.00 83.38 194 LEU A N 1
ATOM 1484 C CA . LEU A 1 194 ? 8.172 14.072 7.677 1.00 83.38 194 LEU A CA 1
ATOM 1485 C C . LEU A 1 19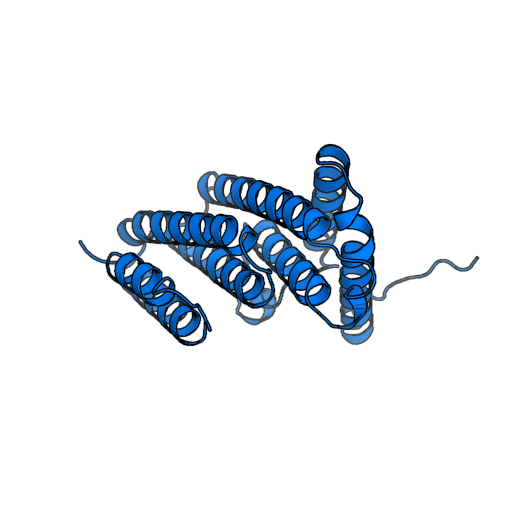4 ? 7.763 13.041 8.740 1.00 83.38 194 LEU A C 1
ATOM 1487 O O . LEU A 1 194 ? 6.602 12.991 9.140 1.00 83.38 194 LEU A O 1
ATOM 1491 N N . LYS A 1 195 ? 8.735 12.308 9.295 1.00 88.12 195 LYS A N 1
ATOM 1492 C CA . LYS A 1 195 ? 8.528 11.380 10.421 1.00 88.12 195 LYS A CA 1
ATOM 1493 C C . LYS A 1 195 ? 7.876 12.053 11.628 1.00 88.12 195 LYS A C 1
ATOM 1495 O O . LYS A 1 195 ? 6.950 11.511 12.222 1.00 88.12 195 LYS A O 1
ATOM 1500 N N . ARG A 1 196 ? 8.329 13.263 11.974 1.00 88.06 196 ARG A N 1
ATOM 1501 C CA . ARG A 1 196 ? 7.750 14.043 13.076 1.00 88.06 196 ARG A CA 1
ATOM 1502 C C . ARG A 1 196 ? 6.305 14.424 12.770 1.00 88.06 196 ARG A C 1
ATOM 1504 O O . ARG A 1 196 ? 5.471 14.346 13.662 1.00 88.06 196 ARG A O 1
ATOM 1511 N N . THR A 1 197 ? 6.004 14.811 11.535 1.00 90.50 197 THR A N 1
ATOM 1512 C CA . THR A 1 197 ? 4.635 15.134 11.117 1.00 90.50 197 THR A CA 1
ATOM 1513 C C . THR A 1 197 ? 3.708 13.922 11.227 1.00 90.50 197 THR A C 1
ATOM 1515 O O . THR A 1 197 ? 2.609 14.065 11.760 1.00 90.50 197 THR A O 1
ATOM 1518 N N . LEU A 1 198 ? 4.155 12.729 10.812 1.00 91.75 198 LEU A N 1
ATOM 1519 C CA . LEU A 1 198 ? 3.380 11.492 10.986 1.00 91.75 198 LEU A CA 1
ATOM 1520 C C . LEU A 1 198 ? 3.134 11.182 12.466 1.00 91.75 198 LEU A C 1
ATOM 1522 O O . LEU A 1 198 ? 2.002 10.890 12.832 1.00 91.75 198 LEU A O 1
ATOM 1526 N N . LEU A 1 199 ? 4.148 11.319 13.330 1.00 90.25 199 LEU A N 1
ATOM 1527 C CA . LEU A 1 199 ? 3.990 11.120 14.778 1.00 90.25 199 LEU A CA 1
ATOM 1528 C C . LEU A 1 199 ? 2.998 12.116 15.398 1.00 90.25 199 LEU A C 1
ATOM 1530 O O . LEU A 1 199 ? 2.111 11.711 16.143 1.00 90.25 199 LEU A O 1
ATOM 1534 N N . LEU A 1 200 ? 3.096 13.402 15.047 1.00 89.25 200 LEU A N 1
ATOM 1535 C CA . LEU A 1 200 ? 2.161 14.428 15.524 1.00 89.25 200 LEU A CA 1
ATOM 1536 C C . LEU A 1 200 ? 0.726 14.141 15.073 1.00 89.25 200 LEU A C 1
ATOM 1538 O O . LEU A 1 200 ? -0.219 14.345 15.834 1.00 89.25 200 LEU A O 1
ATOM 1542 N N . LYS A 1 201 ? 0.555 13.655 13.840 1.00 90.50 201 LYS A N 1
ATOM 1543 C CA . LYS A 1 201 ? -0.750 13.227 13.340 1.00 90.50 201 LYS A CA 1
ATOM 1544 C C . LYS A 1 201 ? -1.232 11.987 14.099 1.00 90.50 201 LYS A C 1
ATOM 1546 O O . LYS A 1 201 ? -2.368 11.965 14.560 1.00 90.50 201 LYS A O 1
ATOM 1551 N N . LEU A 1 202 ? -0.379 10.989 14.308 1.00 89.38 202 LEU A N 1
ATOM 1552 C CA . LEU A 1 202 ? -0.720 9.774 15.044 1.00 89.38 202 LEU A CA 1
ATOM 1553 C C . LEU A 1 202 ? -1.176 10.064 16.480 1.00 89.38 202 LEU A C 1
ATOM 1555 O O . LEU A 1 202 ? -2.098 9.421 16.980 1.00 89.38 202 LEU A O 1
ATOM 1559 N N . ASP A 1 203 ? -0.575 11.049 17.149 1.00 86.75 203 ASP A N 1
ATOM 1560 C CA . ASP A 1 203 ? -0.916 11.370 18.535 1.00 86.75 203 ASP A CA 1
ATOM 1561 C C . ASP A 1 203 ? -2.383 11.782 18.719 1.00 86.75 203 ASP A C 1
ATOM 1563 O O . ASP A 1 203 ? -2.929 11.546 19.802 1.00 86.75 203 ASP A O 1
ATOM 1567 N N . GLY A 1 204 ? -3.036 12.284 17.664 1.00 75.88 204 GLY A N 1
ATOM 1568 C CA . GLY A 1 204 ? -4.472 12.574 17.633 1.00 75.88 204 GLY A CA 1
ATOM 1569 C C . GLY A 1 204 ? -5.394 11.343 17.599 1.00 75.88 204 GLY A C 1
ATOM 1570 O O . GLY A 1 204 ? -6.590 11.490 17.837 1.00 75.88 204 GLY A O 1
ATOM 1571 N N . ILE A 1 205 ? -4.882 10.132 17.338 1.00 77.06 205 ILE A N 1
ATOM 1572 C CA . ILE A 1 205 ? -5.670 8.888 17.433 1.00 77.06 205 ILE A CA 1
ATOM 1573 C C . ILE A 1 205 ? -6.005 8.613 18.905 1.00 77.06 205 ILE A C 1
ATOM 1575 O O . ILE A 1 205 ? -5.116 8.648 19.762 1.00 77.06 205 ILE A O 1
ATOM 1579 N N . GLY A 1 206 ? -7.275 8.329 19.204 1.00 59.97 206 GLY A N 1
ATOM 1580 C CA . GLY A 1 206 ? -7.738 8.018 20.563 1.00 59.97 206 GLY A CA 1
ATOM 1581 C C . GLY A 1 206 ? -7.815 9.212 21.525 1.00 59.97 206 GLY A C 1
ATOM 1582 O O . GLY A 1 206 ? -8.042 9.008 22.717 1.00 59.97 206 GLY A O 1
ATOM 1583 N N . GLN A 1 207 ? -7.638 10.447 21.040 1.00 62.94 207 GLN A N 1
ATOM 1584 C CA . GLN A 1 207 ? -7.993 11.643 21.809 1.00 62.94 207 GLN A CA 1
ATOM 1585 C C . GLN A 1 207 ? -9.513 11.846 21.717 1.00 62.94 207 GLN A C 1
ATOM 1587 O O . GLN A 1 207 ? -10.047 12.074 20.629 1.00 62.94 207 GLN A O 1
ATOM 1592 N N . LEU A 1 208 ? -10.190 11.694 22.860 1.00 47.94 208 LEU A N 1
ATOM 1593 C CA . LEU A 1 208 ? -11.599 12.042 23.070 1.00 47.94 208 LEU A CA 1
ATOM 1594 C C . LEU A 1 208 ? -11.704 13.485 23.561 1.00 47.94 208 LEU A C 1
ATOM 1596 O O . LEU A 1 208 ? -10.997 13.802 24.545 1.00 47.94 208 LEU A O 1
#

InterPro domains:
  IPR033265 Gem-associated protein 4 [PTHR15571] (3-204)

Sequence (208 aa):
MGAVTVDVEDVSQLALFQTGITVALTQVLPQCVWKEWSCVIQAVQQLVRDGLLVGPDEQLGLKGTLQVEVSTSWQLAEVLQLLGSPWTETWVSASVWVHVVKNYVATVQELQQAVSQSDTSPEEQLSVIGQFFCHCCSVITVAPGEVGQQLFVLALDMLTMCQSLSKSANKETAQREKEVLRQEITQLELHGGLKRTLLLKLDGIGQL

pLDDT: mean 89.04, std 11.5, range [38.81, 98.62]

Secondary structure (DSSP, 8-state):
-PPP---SS-HHHHHHHHHHHHHHHHHHGGG--HHHHHHHHHHHHHHHHTTSS--GGGTTT--STTHHHHHHHHHHHHHHHHHTSTTTTTT--HHHHHHHHHHHHHHHHHHHHHHHHSSS-HHHHHHHHHHHHHHHHHHHHH--TTHHHHHHHHHHHHHHHHHHHHHHS-HHHHHHHHHHHHHHHHH----TTHHHHHHHHHHTTT--

Foldseek 3Di:
DDDDDQDLVDPVSLVVQLVVLLVVCLVPVLVDDLVRNVVVLVVQLVCVVVVSQADPCVVVVLPDPLRSLLSSLQSLLSSLLVCLDPVNVVPDDLVSLLRSLVSSLVSNVVSLVVLVPDPDALLSSLVSLLSSLLSLLSSLQRRDDPSSVSSLVSSLVSLVSNQVSLVRDDVVSQVVSLVSSLVSLVPHPDPDCSSVVSVVSSVSGNDD

Organism: Branchiostoma belcheri (NCBI:txid7741)